Protein AF-A0A1D6FA51-F1 (afdb_monomer)

pLDDT: mean 83.58, std 19.39, range [22.88, 98.12]

Nearest PDB structures (foldseek):
  6rm5-assembly1_A-2  TM=4.904E-01  e=6.721E+00  Homo sapiens

Mean predicted aligned error: 9.43 Å

Sequence (265 aa):
MVYLTNMIETKRRLICCLCIVNNGLVFSYRVLETAKTIMLDLKYVNNAEDRAIFLTDIDKLKKIEIASSCSDLYHVVGETYWVATRCDSMAFRGRRLEGTRITTQNIGKTGFDFAIRTPCTPSRWEEYDEEMTAAWEAICEAYCNDTNPTRDPGVLDAVKDAILRMTYYWYNFMPLSRGSAVVGYVVLLGLFLAANMDITASIPPGVQVDWEAILSPDPGTFVDAVKPWLYPSTKISRCLKDYTDVSCAFSTTGSVVAALTSVDP

Foldseek 3Di:
DPPPPPDPDDDPDDDDDDDDPDQNVVLQQLLLVLQLVQCLVVQWWAAPVRHIDGNPDPVLNVQSVPDPDLVSNCVSSVAKTKDFFWEQAPLDPPDIAGFWIFTWHQPDPVGIDTDIHQDPDPVNVVRLVSRLVVLVVQLVCLLVVPPDLQDDPVSVVSNLLSLLSSLLSQLRNVVDRPDSQVVSVVSSQVSCVVSQKHQDDDDDPPDRLSSLSRSDNYSVSSCVVCVVRGVVRIDRNDRPVVDDDPVRVAVDPVRVCCVVVDDDD

Organism: Zea mays (NCBI:txid4577)

Solvent-accessible surface area (backbone atoms only — not comparable to full-atom values): 15557 Å² total; per-residue (Å²): 146,81,86,78,81,88,78,86,75,91,78,97,76,89,76,65,86,84,90,75,74,96,52,53,68,63,53,52,51,52,53,50,51,52,50,41,52,45,38,68,71,68,30,40,38,24,35,86,84,72,45,78,46,75,49,80,49,67,70,50,47,55,52,44,73,70,43,87,47,74,65,49,44,37,64,66,72,67,54,46,33,32,47,61,33,48,31,51,40,80,65,45,82,91,41,70,44,83,28,38,27,44,34,44,37,75,65,62,95,81,43,68,48,76,47,63,44,69,74,87,47,71,70,56,50,56,54,45,50,46,36,49,49,48,27,49,49,47,29,51,50,42,57,65,71,59,85,54,95,81,57,59,74,75,53,53,48,50,28,52,52,25,47,45,37,34,43,28,50,45,44,38,55,41,86,44,77,70,58,37,62,61,52,45,52,50,50,48,54,49,52,36,44,75,70,45,28,39,75,72,61,73,82,55,91,96,62,52,76,47,57,47,25,44,74,24,54,33,47,64,60,27,39,66,70,47,43,79,64,50,55,81,30,52,38,71,69,63,65,76,82,81,50,77,52,63,72,77,76,29,92,40,74,68,52,48,49,53,67,74,62,69,69,82,133

Secondary structure (DSSP, 8-state):
--SSTTS-SS--S--------S-HHHHHHHHHHHHHHHHHHH-EEEETTS-EEE---HHHHHHHHT--SHHHHHHHH-S-EEEEEEEE-SSSTT-EEEEEEEEEEE-GGG-EEEEEE----HHHHHHHHHHHHHHHHHHHHHHHS---TT--HHHHHHHHHHHHHHHHHHHHH--SSS-HHHHHHHHHHHHHHHTTEEE-PPPPTT--HHHHHHH-SSHHHHHHHHHHHHGGGEEESS-GGGSPPHHHH-SSHHHHHHHHT----

InterPro domains:
  IPR044650 Tetratricopeptide repeat protein SRFR1-like [PTHR44749] (30-262)

Radius of gyration: 22.69 Å; Cα contacts (8 Å, |Δi|>4): 310; chains: 1; bounding box: 51×43×72 Å

Structure (mmCIF, N/CA/C/O backbone):
data_AF-A0A1D6FA51-F1
#
_entry.id   AF-A0A1D6FA51-F1
#
loop_
_atom_site.group_PDB
_atom_site.id
_atom_site.type_symbol
_atom_site.label_atom_id
_atom_site.label_alt_id
_atom_site.label_comp_id
_atom_site.label_asym_id
_atom_site.label_entity_id
_atom_site.label_seq_id
_atom_site.pdbx_PDB_ins_code
_atom_site.Cartn_x
_atom_site.Cartn_y
_atom_site.Cartn_z
_atom_site.occupancy
_atom_site.B_iso_or_equiv
_atom_site.auth_seq_id
_atom_site.auth_comp_id
_atom_site.auth_asym_id
_atom_site.auth_atom_id
_atom_site.pdbx_PDB_model_num
ATOM 1 N N . MET A 1 1 ? 1.219 -15.021 -19.933 1.00 33.12 1 MET A N 1
ATOM 2 C CA . MET A 1 1 ? 0.231 -14.633 -18.903 1.00 33.12 1 MET A CA 1
ATOM 3 C C . MET A 1 1 ? -0.975 -15.594 -18.891 1.00 33.12 1 MET A C 1
ATOM 5 O O . MET A 1 1 ? -2.109 -15.156 -18.866 1.00 33.12 1 MET A O 1
ATOM 9 N N . VAL A 1 2 ? -0.734 -16.918 -18.942 1.00 24.39 2 VAL A N 1
ATOM 10 C CA . VAL A 1 2 ? -1.778 -17.982 -18.961 1.00 24.39 2 VAL A CA 1
ATOM 11 C C . VAL A 1 2 ? -1.428 -19.137 -17.991 1.00 24.39 2 VAL A C 1
ATOM 13 O O . VAL A 1 2 ? -2.114 -20.144 -17.924 1.00 24.39 2 VAL A O 1
ATOM 16 N N . TYR A 1 3 ? -0.378 -18.997 -17.172 1.00 22.88 3 TYR A N 1
ATOM 17 C CA . TYR A 1 3 ? 0.095 -20.072 -16.279 1.00 22.88 3 TYR A CA 1
ATOM 18 C C . TYR A 1 3 ? -0.212 -19.868 -14.785 1.00 22.88 3 TYR A C 1
ATOM 20 O O . TYR A 1 3 ? 0.221 -20.671 -13.967 1.00 22.88 3 TYR A O 1
ATOM 28 N N . LEU A 1 4 ? -0.987 -18.844 -14.409 1.00 27.44 4 LEU A N 1
ATOM 29 C CA . LEU A 1 4 ? -1.337 -18.567 -13.003 1.00 27.44 4 LEU A CA 1
ATOM 30 C C . LEU A 1 4 ? -2.812 -18.824 -12.649 1.00 27.44 4 LEU A C 1
ATOM 32 O O . LEU A 1 4 ? -3.185 -18.712 -11.486 1.00 27.44 4 LEU A O 1
ATOM 36 N N . THR A 1 5 ? -3.644 -19.227 -13.611 1.00 28.20 5 THR A N 1
ATOM 37 C CA . THR A 1 5 ? -5.106 -19.257 -13.432 1.00 28.20 5 THR A CA 1
ATOM 38 C C . THR A 1 5 ? -5.655 -20.545 -12.799 1.0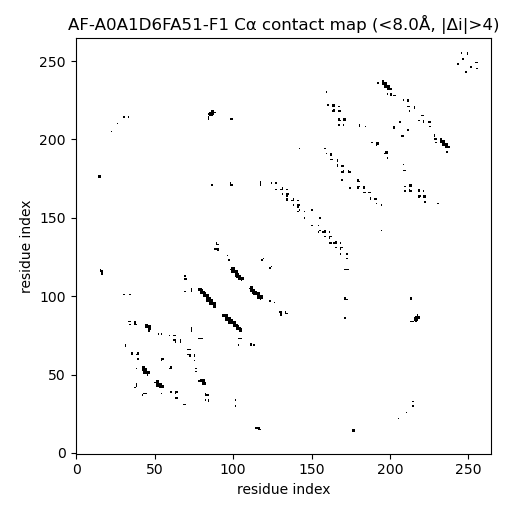0 28.20 5 THR A C 1
ATOM 40 O O . THR A 1 5 ? -6.816 -20.576 -12.418 1.00 28.20 5 THR A O 1
ATOM 43 N N . ASN A 1 6 ? -4.851 -21.600 -12.613 1.00 25.50 6 ASN A N 1
ATOM 44 C CA . ASN A 1 6 ? -5.368 -22.933 -12.241 1.00 25.50 6 ASN A CA 1
ATOM 45 C C . ASN A 1 6 ? -5.004 -23.430 -10.830 1.00 25.50 6 ASN A C 1
ATOM 47 O O . ASN A 1 6 ? -4.959 -24.635 -10.596 1.00 25.50 6 ASN A O 1
ATOM 51 N N . MET A 1 7 ? -4.759 -22.539 -9.865 1.00 25.83 7 MET A N 1
ATOM 52 C CA . MET A 1 7 ? -4.386 -22.960 -8.502 1.00 25.83 7 MET A CA 1
ATOM 53 C C . MET A 1 7 ? -5.179 -22.304 -7.361 1.00 25.83 7 MET A C 1
ATOM 55 O O . MET A 1 7 ? -4.766 -22.379 -6.204 1.00 25.83 7 MET A O 1
ATOM 59 N N . ILE A 1 8 ? -6.331 -21.693 -7.659 1.00 35.47 8 ILE A N 1
ATOM 60 C CA . ILE A 1 8 ? -7.173 -20.998 -6.667 1.00 35.47 8 ILE A CA 1
ATOM 61 C C . ILE A 1 8 ? -8.565 -21.634 -6.600 1.00 35.47 8 ILE A C 1
ATOM 63 O O . ILE A 1 8 ? -9.589 -20.968 -6.644 1.00 35.47 8 ILE A O 1
ATOM 67 N N . GLU A 1 9 ? -8.620 -22.950 -6.445 1.00 30.00 9 GLU A N 1
ATOM 68 C CA . GLU A 1 9 ? -9.821 -23.608 -5.943 1.00 30.00 9 GLU A CA 1
ATOM 69 C C . GLU A 1 9 ? -9.405 -24.577 -4.843 1.00 30.00 9 GLU A C 1
ATOM 71 O O . GLU A 1 9 ? -8.574 -25.460 -5.033 1.00 30.00 9 GLU A O 1
ATOM 76 N N . THR A 1 10 ? -10.035 -24.434 -3.678 1.00 28.14 10 THR A N 1
ATOM 77 C CA . THR A 1 10 ? -9.929 -25.337 -2.519 1.00 28.14 10 THR A CA 1
ATOM 78 C C . THR A 1 10 ? -8.777 -25.073 -1.538 1.00 28.14 10 THR A C 1
ATOM 80 O O . THR A 1 10 ? -7.838 -25.853 -1.417 1.00 28.14 10 THR A O 1
ATOM 83 N N . LYS A 1 11 ? -8.917 -24.016 -0.722 1.00 27.73 11 LYS A N 1
ATOM 84 C CA . LYS A 1 11 ? -8.825 -24.079 0.761 1.00 27.73 11 LYS A CA 1
ATOM 85 C C . LYS A 1 11 ? -9.063 -22.694 1.376 1.00 27.73 11 LYS A C 1
ATOM 87 O O . LYS A 1 11 ? -8.153 -21.984 1.787 1.00 27.73 11 LYS A O 1
ATOM 92 N N . ARG A 1 12 ? -10.344 -22.330 1.494 1.00 35.44 12 ARG A N 1
ATOM 93 C CA . ARG A 1 12 ? -10.800 -21.301 2.436 1.00 35.44 12 ARG A CA 1
ATOM 94 C C . ARG A 1 12 ? -10.619 -21.844 3.852 1.00 35.44 12 ARG A C 1
ATOM 96 O O . ARG A 1 12 ? -11.430 -22.667 4.265 1.00 35.44 12 ARG A O 1
ATOM 103 N N . ARG A 1 13 ? -9.580 -21.407 4.571 1.00 30.58 13 ARG A N 1
ATOM 104 C CA . ARG A 1 13 ? -9.576 -21.150 6.030 1.00 30.58 13 ARG A CA 1
ATOM 105 C C . ARG A 1 13 ? -8.150 -20.896 6.536 1.00 30.58 13 ARG A C 1
ATOM 107 O O . ARG A 1 13 ? -7.252 -21.689 6.287 1.00 30.58 13 ARG A O 1
ATOM 114 N N . LEU A 1 14 ? -8.026 -19.815 7.312 1.00 33.25 14 LEU A N 1
ATOM 115 C CA . LEU A 1 14 ? -6.869 -19.352 8.094 1.00 33.25 14 LEU A CA 1
ATOM 116 C C . LEU A 1 14 ? -5.652 -18.827 7.329 1.00 33.25 14 LEU A C 1
ATOM 118 O O . LEU A 1 14 ? -4.629 -19.506 7.315 1.00 33.25 14 LEU A O 1
ATOM 122 N N . ILE A 1 15 ? -5.673 -17.578 6.842 1.00 30.31 15 ILE A N 1
ATOM 123 C CA . ILE A 1 15 ? -4.413 -16.846 6.637 1.00 30.31 15 ILE A CA 1
ATOM 124 C C . ILE A 1 15 ? -4.578 -15.328 6.814 1.00 30.31 15 ILE A C 1
ATOM 126 O O . ILE A 1 15 ? -5.400 -14.727 6.136 1.00 30.31 15 ILE A O 1
ATOM 130 N N . CYS A 1 16 ? -3.819 -14.732 7.744 1.00 28.58 16 CYS A N 1
ATOM 131 C CA . CYS A 1 16 ? -2.738 -13.764 7.469 1.00 28.58 16 CYS A CA 1
ATOM 132 C C . CYS A 1 16 ? -2.414 -12.937 8.733 1.00 28.58 16 CYS A C 1
ATOM 134 O O . CYS A 1 16 ? -2.812 -11.790 8.858 1.00 28.58 16 CYS A O 1
ATOM 136 N N . CYS A 1 17 ? -1.703 -13.530 9.695 1.00 34.53 17 CYS A N 1
ATOM 137 C CA . CYS A 1 17 ? -1.055 -12.798 10.788 1.00 34.53 17 CYS A CA 1
ATOM 138 C C . CYS A 1 17 ? 0.220 -13.551 11.154 1.00 34.53 17 CYS A C 1
ATOM 140 O O . CYS A 1 17 ? 0.132 -14.564 11.839 1.00 34.53 17 CYS A O 1
ATOM 142 N N . LEU A 1 18 ? 1.368 -13.118 10.629 1.00 36.34 18 LEU A N 1
ATOM 143 C CA . LEU A 1 18 ? 2.657 -13.042 11.335 1.00 36.34 18 LEU A CA 1
ATOM 144 C C . LEU A 1 18 ? 3.772 -12.723 10.328 1.00 36.34 18 LEU A C 1
ATOM 146 O O . LEU A 1 18 ? 4.354 -13.621 9.727 1.00 36.34 18 LEU A O 1
ATOM 150 N N . CYS A 1 19 ? 4.116 -11.444 10.215 1.00 30.88 19 CYS A N 1
ATOM 151 C CA . CYS A 1 19 ? 5.480 -11.008 9.917 1.00 30.88 19 CYS A CA 1
ATOM 152 C C . CYS A 1 19 ? 5.794 -9.821 10.837 1.00 30.88 19 CYS A C 1
ATOM 154 O O . CYS A 1 19 ? 5.947 -8.694 10.394 1.00 30.88 19 CYS A O 1
ATOM 156 N N . ILE A 1 20 ? 5.837 -10.069 12.149 1.00 39.53 20 ILE A N 1
ATOM 157 C CA . ILE A 1 20 ? 6.408 -9.122 13.110 1.00 39.53 20 ILE A CA 1
ATOM 158 C C . ILE A 1 20 ? 7.729 -9.731 13.574 1.00 39.53 20 ILE A C 1
ATOM 160 O O . ILE A 1 20 ? 7.742 -10.583 14.457 1.00 39.53 20 ILE A O 1
ATOM 164 N N . VAL A 1 21 ? 8.841 -9.334 12.953 1.00 33.34 21 VAL A N 1
ATOM 165 C CA . VAL A 1 21 ? 10.186 -9.685 13.429 1.00 33.34 21 VAL A CA 1
ATOM 166 C C . VAL A 1 21 ? 10.969 -8.394 13.693 1.00 33.34 21 VAL A C 1
ATOM 168 O O . VAL A 1 21 ? 11.016 -7.489 12.864 1.00 33.34 21 VAL A O 1
ATOM 171 N N . ASN A 1 22 ? 11.535 -8.315 14.900 1.00 34.81 22 ASN A N 1
ATOM 172 C CA . ASN A 1 22 ? 12.484 -7.335 15.453 1.00 34.81 22 ASN A CA 1
ATOM 173 C C . ASN A 1 22 ? 12.094 -5.854 15.638 1.00 34.81 22 ASN A C 1
ATOM 175 O O . ASN A 1 22 ? 12.770 -5.194 16.417 1.00 34.81 22 ASN A O 1
ATOM 179 N N . ASN A 1 23 ? 11.000 -5.337 15.062 1.00 45.31 23 ASN A N 1
ATOM 180 C CA . ASN A 1 23 ? 10.555 -3.935 15.272 1.00 45.31 23 ASN A CA 1
ATOM 181 C C . ASN A 1 23 ? 9.088 -3.788 15.723 1.00 45.31 23 ASN A C 1
ATOM 183 O O . ASN A 1 23 ? 8.476 -2.733 15.557 1.00 45.31 23 ASN A O 1
ATOM 187 N N . GLY A 1 24 ? 8.501 -4.844 16.294 1.00 52.50 24 GLY A N 1
ATOM 188 C CA . GLY A 1 24 ? 7.051 -4.945 16.503 1.00 52.50 24 GLY A CA 1
ATOM 189 C C . GLY A 1 24 ? 6.399 -3.803 17.278 1.00 52.50 24 GLY A C 1
ATOM 190 O O . GLY A 1 24 ? 5.272 -3.435 16.960 1.00 52.50 24 GLY A O 1
ATOM 191 N N . LEU A 1 25 ? 7.102 -3.192 18.235 1.00 55.41 25 LEU A N 1
ATOM 192 C CA . LEU A 1 25 ? 6.550 -2.100 19.044 1.00 55.41 25 LEU A CA 1
ATOM 193 C C . LEU A 1 25 ? 6.368 -0.801 18.244 1.00 55.41 25 LEU A C 1
ATOM 195 O O . LEU A 1 25 ? 5.347 -0.135 18.390 1.00 55.41 25 LEU A O 1
ATOM 199 N N . VAL A 1 26 ? 7.315 -0.470 17.359 1.00 59.06 26 VAL A N 1
ATOM 200 C CA . VAL A 1 26 ? 7.268 0.760 16.547 1.00 59.06 26 VAL A CA 1
ATOM 201 C C . VAL A 1 26 ? 6.123 0.694 15.538 1.00 59.06 26 VAL A C 1
ATOM 203 O O . VAL A 1 26 ? 5.348 1.641 15.415 1.00 59.06 26 VAL A O 1
ATOM 206 N N . PHE A 1 27 ? 5.967 -0.444 14.858 1.00 69.12 27 PHE A N 1
ATOM 207 C CA . PHE A 1 27 ? 4.868 -0.632 13.909 1.00 69.12 27 PHE A CA 1
ATOM 208 C C . PHE A 1 27 ? 3.515 -0.711 14.612 1.00 69.12 27 PHE A C 1
ATOM 210 O O . PHE A 1 27 ? 2.563 -0.102 14.140 1.00 69.12 27 PHE A O 1
ATOM 217 N N . SER A 1 28 ? 3.436 -1.351 15.781 1.00 75.69 28 SER A N 1
ATOM 218 C CA . SER A 1 28 ? 2.195 -1.379 16.567 1.00 75.69 28 SER A CA 1
ATOM 219 C C . SER A 1 28 ? 1.719 0.027 16.939 1.00 75.69 28 SER A C 1
ATOM 221 O O . SER A 1 28 ? 0.531 0.318 16.826 1.00 75.69 28 SER A O 1
ATOM 223 N N . TYR A 1 29 ? 2.643 0.916 17.319 1.00 85.81 29 TYR A N 1
ATOM 224 C CA . TYR A 1 29 ? 2.321 2.313 17.608 1.00 85.81 29 TYR A CA 1
ATOM 225 C C . TYR A 1 29 ? 1.867 3.079 16.356 1.00 85.81 29 TYR A C 1
ATOM 227 O O . TYR A 1 29 ? 0.826 3.728 16.383 1.00 85.81 29 TYR A O 1
ATOM 235 N N . ARG A 1 30 ? 2.583 2.953 15.228 1.00 90.69 30 ARG A N 1
ATOM 236 C CA . ARG A 1 30 ? 2.183 3.603 13.964 1.00 90.69 30 ARG A CA 1
ATOM 237 C C . ARG A 1 30 ? 0.799 3.153 13.498 1.00 90.69 30 ARG A C 1
ATOM 239 O O . ARG A 1 30 ? -0.008 3.987 13.113 1.00 90.69 30 ARG A O 1
ATOM 246 N N . VAL A 1 31 ? 0.507 1.855 13.580 1.00 92.25 31 VAL A N 1
ATOM 247 C CA . VAL A 1 31 ? -0.805 1.295 13.220 1.00 92.25 31 VAL A CA 1
ATOM 248 C C . VAL A 1 31 ? -1.903 1.834 14.136 1.00 92.25 31 VAL A C 1
ATOM 250 O O . VAL A 1 31 ? -2.990 2.155 13.657 1.00 92.25 31 VAL A O 1
ATOM 253 N N . LEU A 1 32 ? -1.629 1.969 15.438 1.00 93.19 32 LEU A N 1
ATOM 254 C CA . LEU A 1 32 ? -2.562 2.577 16.386 1.00 93.19 32 LEU A CA 1
ATOM 255 C C . LEU A 1 32 ? -2.869 4.035 16.018 1.00 93.19 32 LEU A C 1
ATOM 257 O O . LEU A 1 32 ? -4.038 4.410 15.965 1.00 93.19 32 LEU A O 1
ATOM 261 N N . GLU A 1 33 ? -1.844 4.839 15.730 1.00 95.12 33 GLU A N 1
ATOM 262 C CA . GLU A 1 33 ? -2.029 6.235 15.319 1.00 95.12 33 GLU A CA 1
ATOM 263 C C . GLU A 1 33 ? -2.780 6.340 13.987 1.00 95.12 33 GLU A C 1
ATOM 265 O O . GLU A 1 33 ? -3.730 7.111 13.880 1.00 95.12 33 GLU A O 1
ATOM 270 N N . THR A 1 34 ? -2.462 5.494 13.002 1.00 95.06 34 THR A N 1
ATOM 271 C CA . THR A 1 34 ? -3.225 5.420 11.748 1.00 95.06 34 THR A CA 1
ATOM 272 C C . THR A 1 34 ? -4.694 5.076 12.004 1.00 95.06 34 THR A C 1
ATOM 274 O O . THR A 1 34 ? -5.579 5.724 11.446 1.00 95.06 34 THR A O 1
ATOM 277 N N . ALA A 1 35 ? -4.985 4.109 12.883 1.00 95.94 35 ALA A N 1
ATOM 278 C CA . ALA A 1 35 ? -6.358 3.779 13.256 1.00 95.94 35 ALA A CA 1
ATOM 279 C C . ALA A 1 35 ? -7.075 4.977 13.899 1.00 95.94 35 ALA A C 1
ATOM 281 O O . ALA A 1 35 ? -8.199 5.285 13.504 1.00 95.94 35 ALA A O 1
ATOM 282 N N . LYS A 1 36 ? -6.420 5.694 14.824 1.00 96.69 36 LYS A N 1
ATOM 283 C CA . LYS A 1 36 ? -6.954 6.921 15.440 1.00 96.69 36 LYS A CA 1
ATOM 284 C C . LYS A 1 36 ? -7.284 7.974 14.387 1.00 96.69 36 LYS A C 1
ATOM 286 O O . LYS A 1 36 ? -8.401 8.485 14.377 1.00 96.69 36 LYS A O 1
ATOM 291 N N . THR A 1 37 ? -6.360 8.259 13.469 1.00 96.19 37 THR A N 1
ATOM 292 C CA . THR A 1 37 ? -6.579 9.220 12.379 1.00 96.19 37 THR A CA 1
ATOM 293 C C . THR A 1 37 ? -7.785 8.833 11.526 1.00 96.19 37 THR A C 1
ATOM 295 O O . THR A 1 37 ? -8.637 9.679 11.261 1.00 96.19 37 THR A O 1
ATOM 298 N N . ILE A 1 38 ? -7.911 7.556 11.148 1.00 96.06 38 ILE A N 1
ATOM 299 C CA . ILE A 1 38 ? -9.052 7.071 10.359 1.00 96.06 38 ILE A CA 1
ATOM 300 C C . ILE A 1 38 ? -10.363 7.239 11.135 1.00 96.06 38 ILE A C 1
ATOM 302 O O . ILE A 1 38 ? -11.342 7.732 10.577 1.00 96.06 38 ILE A O 1
ATOM 306 N N . MET A 1 39 ? -10.385 6.866 12.417 1.00 97.19 39 MET A N 1
ATOM 307 C CA . MET A 1 39 ? -11.564 6.995 13.280 1.00 97.19 39 MET A CA 1
ATOM 308 C C . MET A 1 39 ? -12.009 8.453 13.431 1.00 97.19 39 MET A C 1
ATOM 310 O O . MET A 1 39 ? -13.205 8.732 13.370 1.00 97.19 39 MET A O 1
ATOM 314 N N . LEU A 1 40 ? -11.065 9.378 13.617 1.00 96.56 40 LEU A N 1
ATOM 315 C CA . LEU A 1 40 ? -11.344 10.807 13.784 1.00 96.56 40 LEU A CA 1
ATOM 316 C C . LEU A 1 40 ? -11.832 11.463 12.486 1.00 96.56 40 LEU A C 1
ATOM 318 O O . LEU A 1 40 ? -12.717 12.318 12.531 1.00 96.56 40 LEU A O 1
ATOM 322 N N . ASP A 1 41 ? -11.288 11.048 11.341 1.00 95.06 41 ASP A N 1
ATOM 323 C CA . ASP A 1 41 ? -11.663 11.591 10.036 1.00 95.06 41 ASP A CA 1
ATOM 324 C C . ASP A 1 41 ? -13.010 11.039 9.543 1.00 95.06 41 ASP A C 1
ATOM 326 O O . ASP A 1 41 ? -13.915 11.799 9.199 1.00 95.06 41 ASP A O 1
ATOM 330 N N . LEU A 1 42 ? -13.188 9.711 9.565 1.00 94.25 42 LEU A N 1
ATOM 331 C CA . LEU A 1 42 ? -14.435 9.068 9.132 1.00 94.25 42 LEU A CA 1
ATOM 332 C C . LEU A 1 42 ? -15.572 9.231 10.137 1.00 94.25 42 LEU A C 1
ATOM 334 O O . LEU A 1 42 ? -16.738 9.209 9.747 1.00 94.25 42 LEU A O 1
ATOM 338 N N . LYS A 1 43 ? -15.251 9.361 11.428 1.00 96.38 43 LYS A N 1
ATOM 339 C CA . LYS A 1 43 ? -16.225 9.395 12.530 1.00 96.38 43 LYS A CA 1
ATOM 340 C C . LYS A 1 43 ? -17.130 8.163 12.569 1.00 96.38 43 LYS A C 1
ATOM 342 O O . LYS A 1 43 ? -18.248 8.227 13.080 1.00 96.38 43 LYS A O 1
ATOM 347 N N . TYR A 1 44 ? -16.658 7.031 12.056 1.00 96.75 44 TYR A N 1
ATOM 348 C CA . TYR A 1 44 ? -17.276 5.727 12.254 1.00 96.75 44 TYR A CA 1
ATOM 349 C C . TYR A 1 44 ? -16.223 4.619 12.208 1.00 96.75 44 TYR A C 1
ATOM 351 O O . TYR A 1 44 ? -15.131 4.793 11.664 1.00 96.75 44 TYR A O 1
ATOM 359 N N . VAL A 1 45 ? -16.576 3.475 12.782 1.00 97.81 45 VAL A N 1
ATOM 360 C CA . VAL A 1 45 ? -15.880 2.193 12.609 1.00 97.81 45 VAL A CA 1
ATOM 361 C C . VAL A 1 45 ? -16.885 1.137 12.179 1.00 97.81 45 VAL A C 1
ATOM 363 O O . VAL A 1 45 ? -18.086 1.378 12.246 1.00 97.81 45 VAL A O 1
ATOM 366 N N . ASN A 1 46 ? -16.427 -0.036 11.767 1.00 97.56 46 ASN A N 1
ATOM 367 C CA . ASN A 1 46 ? -17.307 -1.161 11.468 1.00 97.56 46 ASN A CA 1
ATOM 368 C C . ASN A 1 46 ? -17.169 -2.226 12.552 1.00 97.56 46 ASN A C 1
ATOM 370 O O . ASN A 1 46 ? -16.064 -2.494 13.016 1.00 97.56 46 ASN A O 1
ATOM 374 N N . ASN A 1 47 ? -18.273 -2.832 12.969 1.00 96.56 47 ASN A N 1
ATOM 375 C CA . ASN A 1 47 ? -18.243 -3.924 13.935 1.00 96.56 47 ASN A CA 1
ATOM 376 C C . ASN A 1 47 ? -17.914 -5.273 13.266 1.00 96.56 47 ASN A C 1
ATOM 378 O O . ASN A 1 47 ? -17.675 -5.358 12.060 1.00 96.56 47 ASN A O 1
ATOM 382 N N . ALA A 1 48 ? -17.909 -6.352 14.052 1.00 92.94 48 ALA A N 1
ATOM 383 C CA . ALA A 1 48 ? -17.638 -7.707 13.559 1.00 92.94 48 ALA A CA 1
ATOM 384 C C . ALA A 1 48 ? -18.645 -8.222 12.504 1.00 92.94 48 ALA A C 1
ATOM 386 O O . ALA A 1 48 ? -18.347 -9.189 11.807 1.00 92.94 48 ALA A O 1
ATOM 387 N N . GLU A 1 49 ? -19.815 -7.591 12.387 1.00 94.62 49 GLU A N 1
ATOM 388 C CA . GLU A 1 49 ? -20.866 -7.905 11.410 1.00 94.62 49 GLU A CA 1
ATOM 389 C C . GLU A 1 49 ? -20.880 -6.914 10.230 1.00 94.62 49 GLU A C 1
ATOM 391 O O . GLU A 1 49 ? -21.879 -6.814 9.521 1.00 94.62 49 GLU A O 1
ATOM 396 N N . ASP A 1 50 ? -19.798 -6.148 10.047 1.00 93.25 50 ASP A N 1
ATOM 397 C CA . ASP A 1 50 ? -19.654 -5.107 9.021 1.00 93.25 50 ASP A CA 1
ATOM 398 C C . ASP A 1 50 ? -20.713 -3.981 9.116 1.00 93.25 50 ASP A C 1
ATOM 400 O O . ASP A 1 50 ? -20.984 -3.274 8.144 1.00 93.25 50 ASP A O 1
ATOM 404 N N . ARG A 1 51 ? -21.307 -3.770 10.301 1.00 96.56 51 ARG A N 1
ATOM 405 C CA . ARG A 1 51 ? -22.236 -2.660 10.569 1.00 96.56 51 ARG A CA 1
ATOM 406 C C . ARG A 1 51 ? -21.486 -1.441 11.098 1.00 96.56 51 ARG A C 1
ATOM 408 O O . ARG A 1 51 ? -20.642 -1.563 11.986 1.00 96.56 51 ARG A O 1
ATOM 415 N N . ALA A 1 52 ? -21.837 -0.259 10.595 1.00 97.25 52 ALA A N 1
ATOM 416 C CA . ALA A 1 52 ? -21.222 0.992 11.021 1.00 97.25 52 ALA A CA 1
ATOM 417 C C . ALA A 1 52 ? -21.621 1.371 12.461 1.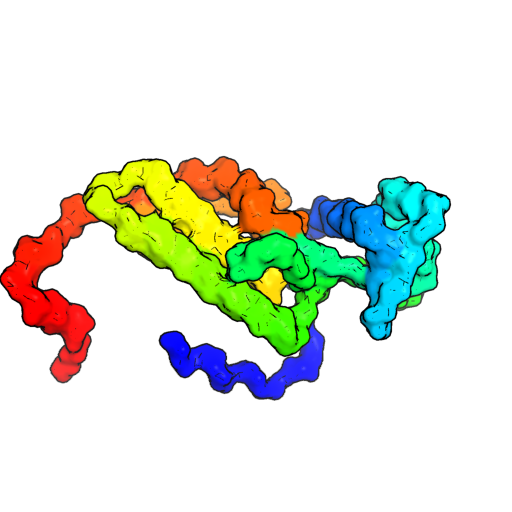00 97.25 52 ALA A C 1
ATOM 419 O O . ALA A 1 52 ? -22.804 1.465 12.793 1.00 97.25 52 ALA A O 1
ATOM 420 N N . ILE A 1 53 ? -20.621 1.657 13.292 1.00 97.38 53 ILE A N 1
ATOM 421 C CA . ILE A 1 53 ? -20.739 2.289 14.605 1.00 97.38 53 ILE A CA 1
ATOM 422 C C . ILE A 1 53 ? -20.285 3.739 14.455 1.00 97.38 53 ILE A C 1
ATOM 424 O O . ILE A 1 53 ? -19.095 4.018 14.287 1.00 97.38 53 ILE A O 1
ATOM 428 N N . PHE A 1 54 ? -21.224 4.677 14.533 1.00 96.75 54 PHE A N 1
ATOM 429 C CA . PHE A 1 54 ? -20.921 6.101 14.424 1.00 96.75 54 PHE A CA 1
ATOM 430 C C . PHE A 1 54 ? -20.287 6.651 15.712 1.00 96.75 54 PHE A C 1
ATOM 432 O O . PHE A 1 54 ? -20.761 6.421 16.826 1.00 96.75 54 PHE A O 1
ATOM 439 N N . LEU A 1 55 ? -19.216 7.422 15.543 1.00 95.06 55 LEU A N 1
ATOM 440 C CA . LEU A 1 55 ? -18.419 8.068 16.585 1.00 95.06 55 LEU A CA 1
ATOM 441 C C . LEU A 1 55 ? -18.731 9.573 16.641 1.00 95.06 55 LEU A C 1
ATOM 443 O O . LEU A 1 55 ? -17.841 10.413 16.572 1.00 95.06 55 LEU A O 1
ATOM 447 N N . THR A 1 56 ? -20.011 9.937 16.709 1.00 89.19 56 THR A N 1
ATOM 448 C CA . THR A 1 56 ? -20.459 11.342 16.621 1.00 89.19 56 THR A CA 1
ATOM 449 C C . THR A 1 56 ? -20.368 12.114 17.936 1.00 89.19 56 THR A C 1
ATOM 451 O O . THR A 1 56 ? -20.482 13.337 17.937 1.00 89.19 56 THR A O 1
ATOM 454 N N . ASP A 1 57 ? -20.187 11.416 19.055 1.00 94.25 57 ASP A N 1
ATOM 455 C CA . ASP A 1 57 ? -20.045 12.019 20.378 1.00 94.25 57 ASP A CA 1
ATOM 456 C C . ASP A 1 57 ? -18.661 12.675 20.533 1.00 94.25 57 ASP A C 1
ATOM 458 O O . ASP A 1 57 ? -17.625 12.018 20.392 1.00 94.25 57 ASP A O 1
ATOM 462 N N . ILE A 1 58 ? -18.650 13.971 20.856 1.00 94.88 58 ILE A N 1
ATOM 463 C CA . ILE A 1 58 ? -17.435 14.771 21.062 1.00 94.88 58 ILE A CA 1
ATOM 464 C C . ILE A 1 58 ? -16.551 14.166 22.159 1.00 94.88 58 ILE A C 1
ATOM 466 O O . ILE A 1 58 ? -15.326 14.163 22.022 1.00 94.88 58 ILE A O 1
ATOM 470 N N . ASP A 1 59 ? -17.137 13.618 23.223 1.00 95.31 59 ASP A N 1
ATOM 471 C CA . ASP A 1 59 ? -16.370 13.024 24.315 1.00 95.31 59 ASP A CA 1
ATOM 472 C C . ASP A 1 59 ? -15.723 11.702 23.892 1.00 95.31 59 ASP A C 1
ATOM 474 O O . ASP A 1 59 ? -14.610 11.395 24.324 1.00 95.31 59 ASP A O 1
ATOM 478 N N . LYS A 1 60 ? -16.363 10.935 22.997 1.00 95.44 60 LYS A N 1
ATOM 479 C CA . LYS A 1 60 ? -15.730 9.756 22.384 1.00 95.44 60 LYS A CA 1
ATOM 480 C C . LYS A 1 60 ? -14.567 10.158 21.484 1.00 95.44 60 LYS A C 1
ATOM 482 O O . LYS A 1 60 ? -13.503 9.555 21.587 1.00 95.44 60 LYS A O 1
ATOM 487 N N . LEU A 1 61 ? -14.737 11.185 20.650 1.00 96.69 61 LEU A N 1
ATOM 488 C CA . LEU A 1 61 ? -13.675 11.675 19.763 1.00 96.69 61 LEU A CA 1
ATOM 489 C C . LEU A 1 61 ? -12.449 12.156 20.554 1.00 96.69 61 LEU A C 1
ATOM 491 O O . LEU A 1 61 ? -11.333 11.751 20.242 1.00 96.69 61 LEU A O 1
ATOM 495 N N . LYS A 1 62 ? -12.648 12.911 21.643 1.00 96.94 62 LYS A N 1
ATOM 496 C CA . LYS A 1 62 ? -11.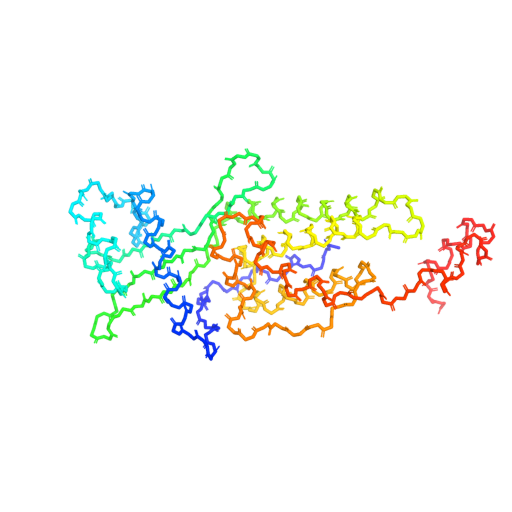555 13.316 22.547 1.00 96.94 62 LYS A CA 1
ATOM 497 C C . LYS A 1 62 ? -10.839 12.122 23.177 1.00 96.94 62 LYS A C 1
ATOM 499 O O . LYS A 1 62 ? -9.619 12.128 23.292 1.00 96.94 62 LYS A O 1
ATOM 504 N N . LYS A 1 63 ? -11.582 11.086 23.585 1.00 97.62 63 LYS A N 1
ATOM 505 C CA . LYS A 1 63 ? -10.984 9.859 24.138 1.00 97.62 63 LYS A CA 1
ATOM 506 C C . LYS A 1 63 ? -10.179 9.084 23.094 1.00 97.62 63 LYS A C 1
ATOM 508 O O . LYS A 1 63 ? -9.154 8.517 23.448 1.00 97.62 63 LYS A O 1
ATOM 513 N N . ILE A 1 64 ? -10.617 9.070 21.832 1.00 97.31 64 ILE A N 1
ATOM 514 C CA . ILE A 1 64 ? -9.858 8.472 20.722 1.00 97.31 64 ILE A CA 1
ATOM 515 C C . ILE A 1 64 ? -8.556 9.236 20.495 1.00 97.31 64 ILE A C 1
ATOM 517 O O . ILE A 1 64 ? -7.514 8.610 20.347 1.00 97.31 64 ILE A O 1
ATOM 521 N N . GLU A 1 65 ? -8.594 10.569 20.507 1.00 96.38 65 GLU A N 1
ATOM 522 C CA . GLU A 1 65 ? -7.417 11.420 20.295 1.00 96.38 65 GLU A CA 1
ATOM 523 C C . GLU A 1 65 ? -6.300 11.140 21.314 1.00 96.38 65 GLU A C 1
ATOM 525 O O . GLU A 1 65 ? -5.138 10.967 20.936 1.00 96.38 65 GLU A O 1
ATOM 530 N N . ILE A 1 66 ? -6.657 11.000 22.595 1.00 96.56 66 ILE A N 1
ATOM 531 C CA . ILE A 1 66 ? -5.699 10.744 23.684 1.00 96.56 66 ILE A CA 1
ATOM 532 C C . ILE A 1 66 ? -5.415 9.255 23.935 1.00 96.56 66 ILE A C 1
ATOM 534 O O . ILE A 1 66 ? -4.635 8.932 24.830 1.00 96.56 66 ILE A O 1
ATOM 538 N N . ALA A 1 67 ? -6.048 8.343 23.190 1.00 94.56 67 ALA A N 1
ATOM 539 C CA . ALA A 1 67 ? -5.852 6.909 23.367 1.00 94.56 67 ALA A CA 1
ATOM 540 C C . ALA A 1 67 ? -4.387 6.523 23.118 1.00 94.56 67 ALA A C 1
ATOM 542 O O . ALA A 1 67 ? -3.779 6.930 22.121 1.00 94.56 67 ALA A O 1
ATOM 543 N N . SER A 1 68 ? -3.844 5.712 24.026 1.00 92.25 68 SER A N 1
ATOM 544 C CA . SER A 1 68 ? -2.440 5.280 24.033 1.00 92.25 68 SER A CA 1
ATOM 545 C C . SER A 1 68 ? -2.271 3.792 23.721 1.00 92.25 68 SER A C 1
ATOM 547 O O . SER A 1 68 ? -1.161 3.317 23.487 1.00 92.25 68 SER A O 1
ATOM 549 N N . SER A 1 69 ? -3.379 3.048 23.704 1.00 90.81 69 SER A N 1
ATOM 550 C CA . SER A 1 69 ? -3.404 1.611 23.463 1.00 90.81 69 SER A CA 1
ATOM 551 C C . SER A 1 69 ? -4.633 1.179 22.658 1.00 90.81 69 SER A C 1
ATOM 553 O O . SER A 1 69 ? -5.651 1.872 22.599 1.00 90.81 69 SER A O 1
ATOM 555 N N . CYS A 1 70 ? -4.570 -0.018 22.072 1.00 90.25 70 CYS A N 1
ATOM 556 C CA . CYS A 1 70 ? -5.725 -0.644 21.422 1.00 90.25 70 CYS A CA 1
ATOM 557 C C . CYS A 1 70 ? -6.862 -0.953 22.415 1.00 90.25 70 CYS A C 1
ATOM 559 O O . CYS A 1 70 ? -8.031 -0.905 22.037 1.00 90.25 70 CYS A O 1
ATOM 561 N N . SER A 1 71 ? -6.535 -1.197 23.691 1.00 90.56 71 SER A N 1
ATOM 562 C CA . SER A 1 71 ? -7.515 -1.365 24.771 1.00 90.56 71 SER A CA 1
ATOM 563 C C . SER A 1 71 ? -8.311 -0.083 25.007 1.00 90.56 71 SER A C 1
ATOM 565 O O . SER A 1 71 ? -9.531 -0.146 25.141 1.00 90.56 71 SER A O 1
ATOM 567 N N . ASP A 1 72 ? -7.646 1.079 25.021 1.00 93.94 72 ASP A N 1
ATOM 568 C CA . ASP A 1 72 ? -8.312 2.379 25.180 1.00 93.94 72 ASP A CA 1
ATOM 569 C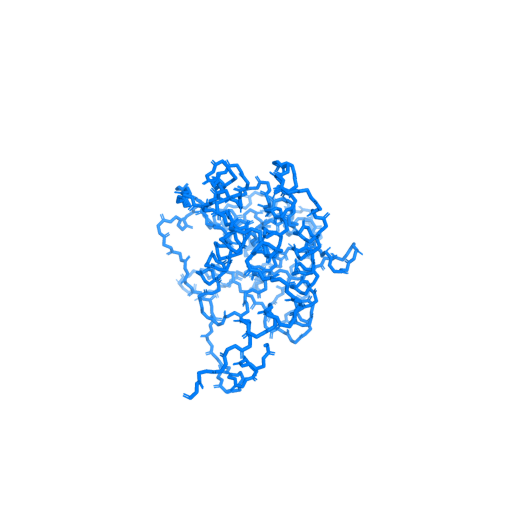 C . ASP A 1 72 ? -9.335 2.588 24.059 1.00 93.94 72 ASP A C 1
ATOM 571 O O . ASP A 1 72 ? -10.503 2.878 24.326 1.00 93.94 72 ASP A O 1
ATOM 575 N N . LEU A 1 73 ? -8.923 2.362 22.805 1.00 94.25 73 LEU A N 1
ATOM 576 C CA . LEU A 1 73 ? -9.819 2.481 21.654 1.00 94.25 73 LEU A CA 1
ATOM 577 C C . LEU A 1 73 ? -10.992 1.503 21.734 1.00 94.25 73 LEU A C 1
ATOM 579 O O . LEU A 1 73 ? -12.135 1.902 21.509 1.00 94.25 73 LEU A O 1
ATOM 583 N N . TYR A 1 74 ? -10.736 0.247 22.110 1.00 94.69 74 TYR A N 1
ATOM 584 C CA . TYR A 1 74 ? -11.796 -0.736 22.312 1.00 94.69 74 TYR A CA 1
ATOM 585 C C . TYR A 1 74 ? -12.808 -0.275 23.360 1.00 94.69 74 TYR A C 1
ATOM 587 O O . TYR A 1 74 ? -14.008 -0.384 23.133 1.00 94.69 74 TYR A O 1
ATOM 595 N N . HIS A 1 75 ? -12.361 0.271 24.493 1.00 95.31 75 HIS A N 1
ATOM 596 C CA . HIS A 1 75 ? -13.267 0.757 25.534 1.00 95.31 75 HIS A CA 1
ATOM 597 C C . HIS A 1 75 ? -14.100 1.965 25.094 1.00 95.31 75 HIS A C 1
ATOM 599 O O . HIS A 1 75 ? -15.231 2.117 25.556 1.00 95.31 75 HIS A O 1
ATOM 605 N N . VAL A 1 76 ? -13.583 2.807 24.195 1.00 96.38 76 VAL A N 1
ATOM 606 C CA . VAL A 1 76 ? -14.355 3.920 23.623 1.00 96.38 76 VAL A CA 1
ATOM 607 C C . VAL A 1 76 ? -15.426 3.426 22.648 1.00 96.38 76 VAL A C 1
ATOM 609 O O . VAL A 1 76 ? -16.556 3.928 22.667 1.00 96.38 76 VAL A O 1
ATOM 612 N N . VAL A 1 77 ? -15.081 2.455 21.798 1.00 96.50 77 VAL A N 1
ATOM 613 C CA . VAL A 1 77 ? -16.017 1.873 20.824 1.00 96.50 77 VAL A CA 1
ATOM 614 C C . VAL A 1 77 ? -17.071 1.017 21.532 1.00 96.50 77 VAL A C 1
ATOM 616 O O . VAL A 1 77 ? -18.261 1.184 21.276 1.00 96.50 77 VAL A O 1
ATOM 619 N N . GLY A 1 78 ? -16.644 0.174 22.474 1.00 95.06 78 GLY A N 1
ATOM 620 C CA . GLY A 1 78 ? -17.484 -0.683 23.315 1.00 95.06 78 GLY A CA 1
ATOM 621 C C . GLY A 1 78 ? -17.615 -2.130 22.830 1.00 95.06 78 GLY A C 1
ATOM 622 O O . GLY A 1 78 ? -18.101 -2.977 23.577 1.00 95.06 78 GLY A O 1
ATOM 623 N N . GLU A 1 79 ? -17.156 -2.441 21.618 1.00 95.44 79 GLU A N 1
ATOM 624 C CA . GLU A 1 79 ? -17.240 -3.774 21.016 1.00 95.44 79 GLU A CA 1
ATOM 625 C C . GLU A 1 79 ? -16.085 -4.036 20.040 1.00 95.44 79 GLU A C 1
ATOM 627 O O . GLU A 1 79 ? -15.275 -3.152 19.766 1.00 95.44 79 GLU A O 1
ATOM 632 N N . THR A 1 80 ? -15.997 -5.267 19.525 1.00 95.50 80 THR A N 1
ATOM 633 C CA . THR A 1 80 ? -15.014 -5.631 18.495 1.00 95.50 80 THR A CA 1
ATOM 634 C C . THR A 1 80 ? -15.276 -4.844 17.221 1.00 95.50 80 THR A C 1
ATOM 636 O O . THR A 1 80 ? -16.396 -4.841 16.710 1.00 95.50 80 THR A O 1
ATOM 639 N N . TYR A 1 81 ? -14.228 -4.221 16.690 1.00 97.31 81 TYR A N 1
ATOM 640 C CA . TYR A 1 81 ? -14.352 -3.329 15.548 1.00 97.31 81 TYR A CA 1
ATOM 641 C C . TYR A 1 81 ? -13.162 -3.417 14.599 1.00 97.31 81 TYR A C 1
ATOM 643 O O . TYR A 1 81 ? -12.101 -3.968 14.915 1.00 97.31 81 TYR A O 1
ATOM 651 N N . TRP A 1 82 ? -13.349 -2.829 13.426 1.00 96.94 82 TRP A N 1
ATOM 652 C CA . TRP A 1 82 ? -12.309 -2.606 12.449 1.00 96.94 82 TRP A CA 1
ATOM 653 C C . TRP A 1 82 ? -12.477 -1.266 11.731 1.00 96.94 82 TRP A C 1
ATOM 655 O O . TRP A 1 82 ? -13.576 -0.723 11.602 1.00 96.94 82 TRP A O 1
ATOM 665 N N . VAL A 1 83 ? -11.354 -0.742 11.251 1.00 96.94 83 VAL A N 1
ATOM 666 C CA . VAL A 1 83 ? -11.273 0.394 10.325 1.00 96.94 83 VAL A CA 1
ATOM 667 C C . VAL A 1 83 ? -10.393 0.006 9.150 1.00 96.94 83 VAL A C 1
ATOM 669 O O . VAL A 1 83 ? -9.484 -0.798 9.320 1.00 96.94 83 VAL A O 1
ATOM 672 N N . ALA A 1 84 ? -10.648 0.537 7.959 1.00 94.94 84 ALA A N 1
ATOM 673 C CA . ALA A 1 84 ? -9.800 0.279 6.798 1.00 94.94 84 ALA A CA 1
ATOM 674 C C . ALA A 1 84 ? -8.842 1.442 6.550 1.00 94.94 84 ALA A C 1
ATOM 676 O O . ALA A 1 84 ? -9.254 2.604 6.594 1.00 94.94 84 ALA A O 1
ATOM 677 N N . THR A 1 85 ? -7.581 1.124 6.245 1.00 94.75 85 THR A N 1
ATOM 678 C CA . THR A 1 85 ? -6.690 2.096 5.612 1.00 94.75 85 THR A CA 1
ATOM 679 C C . THR A 1 85 ? -7.256 2.494 4.254 1.00 94.75 85 THR A C 1
ATOM 681 O O . THR A 1 85 ? -8.063 1.781 3.648 1.00 94.75 85 THR A O 1
ATOM 684 N N . ARG A 1 86 ? -6.878 3.685 3.800 1.00 90.44 86 ARG A N 1
ATOM 685 C CA . ARG A 1 86 ? -7.320 4.223 2.517 1.00 90.44 86 ARG A CA 1
ATOM 686 C C . ARG A 1 86 ? -6.235 4.019 1.485 1.00 90.44 86 ARG A C 1
ATOM 688 O O . ARG A 1 86 ? -5.057 4.100 1.817 1.00 90.44 86 ARG A O 1
ATOM 695 N N . CYS A 1 87 ? -6.671 3.781 0.260 1.00 93.81 87 CYS A N 1
ATOM 696 C CA . CYS A 1 87 ? -5.794 3.649 -0.881 1.00 93.81 87 CYS A CA 1
ATOM 697 C C . CYS A 1 87 ? -6.337 4.535 -2.003 1.00 93.81 87 CYS A C 1
ATOM 699 O O . CYS A 1 87 ? -7.355 4.208 -2.617 1.00 93.81 87 CYS A O 1
ATOM 701 N N . ASP A 1 88 ? -5.725 5.702 -2.205 1.00 95.19 88 ASP A N 1
ATOM 702 C CA . ASP A 1 88 ? -6.110 6.597 -3.295 1.00 95.19 88 ASP A CA 1
ATOM 703 C C . ASP A 1 88 ? -5.819 5.918 -4.647 1.00 95.19 88 ASP A C 1
ATOM 705 O O . ASP A 1 88 ? -4.747 5.354 -4.894 1.00 95.19 88 ASP A O 1
ATOM 709 N N . SER A 1 89 ? -6.829 5.936 -5.510 1.00 95.38 89 SER A N 1
ATOM 710 C CA . SER A 1 89 ? -6.856 5.192 -6.765 1.00 95.38 89 SER A CA 1
ATOM 711 C C . SER A 1 89 ? -6.133 5.929 -7.891 1.00 95.38 89 SER A C 1
ATOM 713 O O . SER A 1 89 ? -6.317 7.142 -8.052 1.00 95.38 89 SER A O 1
ATOM 715 N N . MET A 1 90 ? -5.363 5.197 -8.707 1.00 93.75 90 MET A N 1
ATOM 716 C CA . MET A 1 90 ? -4.831 5.722 -9.968 1.00 93.75 90 MET A CA 1
ATOM 717 C C . MET A 1 90 ? -5.701 5.328 -11.163 1.00 93.75 90 MET A C 1
ATOM 719 O O . MET A 1 90 ? -5.843 6.135 -12.082 1.00 93.75 90 MET A O 1
ATOM 723 N N . ALA A 1 91 ? -6.328 4.147 -11.132 1.00 94.56 91 ALA A N 1
ATOM 724 C CA . ALA A 1 91 ? -7.232 3.684 -12.188 1.00 94.56 91 ALA A CA 1
ATOM 725 C C . ALA A 1 91 ? -8.559 4.472 -12.220 1.00 94.56 91 ALA A C 1
ATOM 727 O O . ALA A 1 91 ? -9.085 4.811 -13.281 1.00 94.56 91 ALA A O 1
ATOM 728 N N . PHE A 1 92 ? -9.082 4.845 -11.052 1.00 93.12 92 PHE A N 1
ATOM 729 C CA . PHE A 1 92 ? -10.360 5.528 -10.872 1.00 93.12 92 PHE A CA 1
ATOM 730 C C . PHE A 1 92 ? -10.146 6.914 -10.251 1.00 93.12 92 PHE A C 1
ATOM 732 O O . PHE A 1 92 ? -10.144 7.091 -9.031 1.00 93.12 92 PHE A O 1
ATOM 739 N N . ARG A 1 93 ? -9.998 7.942 -11.093 1.00 88.62 93 ARG A N 1
ATOM 740 C CA . ARG A 1 93 ? -9.721 9.316 -10.638 1.00 88.62 93 ARG A CA 1
ATOM 741 C C . ARG A 1 93 ? -10.685 9.774 -9.530 1.00 88.62 93 ARG A C 1
ATOM 743 O O . ARG A 1 93 ? -11.895 9.840 -9.726 1.00 88.62 93 ARG A O 1
ATOM 750 N N . GLY A 1 94 ? -10.114 10.174 -8.392 1.00 89.31 94 GLY A N 1
ATOM 751 C CA . GLY A 1 94 ? -10.849 10.710 -7.239 1.00 89.31 94 GLY A CA 1
ATOM 752 C C . GLY A 1 94 ? -11.506 9.649 -6.353 1.00 89.31 94 GLY A C 1
ATOM 753 O O . GLY A 1 94 ? -12.151 10.000 -5.364 1.00 89.31 94 GLY A O 1
ATOM 754 N N . ARG A 1 95 ? -11.347 8.363 -6.678 1.00 93.62 95 ARG A N 1
ATOM 755 C CA . ARG A 1 95 ? -11.843 7.256 -5.866 1.00 93.62 95 ARG A CA 1
ATOM 756 C C . ARG A 1 95 ? -10.830 6.890 -4.784 1.00 93.62 95 ARG A C 1
ATOM 758 O O . ARG A 1 95 ? -9.619 6.986 -4.974 1.00 93.62 95 ARG A O 1
ATOM 765 N N . ARG A 1 96 ? -11.353 6.419 -3.655 1.00 92.31 96 ARG A N 1
ATOM 766 C CA . ARG A 1 96 ? -10.574 5.815 -2.574 1.00 92.31 96 ARG A CA 1
ATOM 767 C C . ARG A 1 96 ? -11.007 4.373 -2.402 1.00 92.31 96 ARG A C 1
ATOM 769 O O . ARG A 1 96 ? -12.192 4.121 -2.186 1.00 92.31 96 ARG A O 1
ATOM 776 N N . LEU A 1 97 ? -10.060 3.457 -2.525 1.00 93.81 97 LEU A N 1
ATOM 777 C CA . LEU A 1 97 ? -10.281 2.030 -2.351 1.00 93.81 97 LEU A CA 1
ATOM 778 C C . LEU A 1 97 ? -10.122 1.623 -0.885 1.00 93.81 97 LEU A C 1
ATOM 780 O O . LEU A 1 97 ? -9.454 2.300 -0.092 1.00 93.81 97 LEU A O 1
ATOM 784 N N . GLU A 1 98 ? -10.735 0.491 -0.538 1.00 92.94 98 GLU A N 1
ATOM 785 C CA . GLU A 1 98 ? -10.529 -0.158 0.754 1.00 92.94 98 GLU A CA 1
ATOM 786 C C . GLU A 1 98 ? -9.143 -0.820 0.789 1.00 92.94 98 GLU A C 1
ATOM 788 O O . GLU A 1 98 ? -8.887 -1.822 0.112 1.00 92.94 98 GLU A O 1
ATOM 793 N N . GLY A 1 99 ? -8.255 -0.271 1.617 1.00 93.50 99 GLY A N 1
ATOM 794 C CA . GLY A 1 99 ? -6.941 -0.835 1.890 1.00 93.50 99 GLY A CA 1
ATOM 795 C C . GLY A 1 99 ? -7.006 -2.036 2.836 1.00 93.50 99 GLY A C 1
ATOM 796 O O . GLY A 1 99 ? -7.827 -2.945 2.705 1.00 93.50 99 GLY A O 1
ATOM 797 N N . THR A 1 100 ? -6.105 -2.053 3.811 1.00 92.62 100 THR A N 1
ATOM 798 C CA . THR A 1 100 ? -6.019 -3.118 4.813 1.00 92.62 100 THR A CA 1
ATOM 799 C C . THR A 1 100 ? -6.869 -2.768 6.031 1.00 92.62 100 THR A C 1
ATOM 801 O O . THR A 1 100 ? -6.855 -1.632 6.506 1.00 92.62 100 THR A O 1
ATOM 804 N N . ARG A 1 101 ? -7.605 -3.738 6.582 1.00 94.44 101 ARG A N 1
ATOM 805 C CA . ARG A 1 101 ? -8.404 -3.529 7.797 1.00 94.44 101 ARG A CA 1
ATOM 806 C C . ARG A 1 101 ? -7.524 -3.647 9.032 1.00 94.44 101 ARG A C 1
ATOM 808 O O . ARG A 1 101 ? -6.887 -4.672 9.235 1.00 94.44 101 ARG A O 1
ATOM 815 N N . ILE A 1 102 ? -7.531 -2.635 9.885 1.00 95.06 102 ILE A N 1
ATOM 816 C CA . ILE A 1 102 ? -6.989 -2.680 11.241 1.00 95.06 102 ILE A CA 1
ATOM 817 C C . ILE A 1 102 ? -8.123 -3.135 12.156 1.00 95.06 102 ILE A C 1
ATOM 819 O O . ILE A 1 102 ? -9.162 -2.480 12.228 1.00 95.06 102 ILE A O 1
ATOM 823 N N . THR A 1 103 ? -7.945 -4.267 12.829 1.00 94.69 103 THR A N 1
ATOM 824 C CA . THR A 1 103 ? -8.965 -4.909 13.662 1.00 94.69 103 THR A CA 1
ATOM 825 C C . THR A 1 103 ? -8.541 -4.929 15.122 1.00 94.69 103 THR A C 1
ATOM 827 O O . THR A 1 103 ? -7.412 -5.327 15.416 1.00 94.69 103 THR A O 1
ATOM 830 N N . THR A 1 104 ? -9.467 -4.596 16.020 1.00 94.19 104 THR A N 1
ATOM 831 C CA . THR A 1 104 ? -9.292 -4.723 17.470 1.00 94.19 104 THR A CA 1
ATOM 832 C C . THR A 1 104 ? -10.371 -5.647 18.018 1.00 94.19 104 THR A C 1
ATOM 834 O O . THR A 1 104 ? -11.559 -5.325 17.955 1.00 94.19 104 THR A O 1
ATOM 837 N N . GLN A 1 105 ? -9.968 -6.792 18.568 1.00 91.19 105 GLN A N 1
ATOM 838 C CA . GLN A 1 105 ? -10.884 -7.792 19.123 1.00 91.19 105 GLN A CA 1
ATOM 839 C C . GLN A 1 105 ? -10.536 -8.085 20.579 1.00 91.19 105 GLN A C 1
ATOM 841 O O . GLN A 1 105 ? -9.366 -8.227 20.927 1.00 91.19 105 GLN A O 1
ATOM 846 N N . ASN A 1 106 ? -11.545 -8.212 21.439 1.00 88.44 106 ASN A N 1
ATOM 847 C CA . ASN A 1 106 ? -11.338 -8.672 22.809 1.00 88.44 106 ASN A CA 1
ATOM 848 C C . ASN A 1 106 ? -11.328 -10.205 22.830 1.00 88.44 106 ASN A C 1
ATOM 850 O O . ASN A 1 106 ? -12.344 -10.839 22.551 1.00 88.44 106 ASN A O 1
ATOM 854 N N . ILE A 1 107 ? -10.186 -10.798 23.178 1.00 87.44 107 ILE A N 1
ATOM 855 C CA . ILE A 1 107 ? -10.001 -12.257 23.248 1.00 87.44 107 ILE A CA 1
ATOM 856 C C . ILE A 1 107 ? -10.263 -12.809 24.662 1.00 87.44 107 ILE A C 1
ATOM 858 O O . ILE A 1 107 ? -9.873 -13.925 25.003 1.00 87.44 107 ILE A O 1
ATOM 862 N N . GLY A 1 108 ? -10.950 -12.038 25.507 1.00 82.00 108 GLY A N 1
ATOM 863 C CA . GLY A 1 108 ? -11.313 -12.396 26.871 1.00 82.00 108 GLY A CA 1
ATOM 864 C C . GLY A 1 108 ? -10.145 -12.220 27.839 1.00 82.00 108 GLY A C 1
ATOM 865 O O . GLY A 1 108 ? -9.532 -11.159 27.924 1.00 82.00 108 GLY A O 1
ATOM 866 N N . LYS A 1 109 ? -9.827 -13.270 28.607 1.00 76.69 109 LYS A N 1
ATOM 867 C CA . LYS A 1 109 ? -8.813 -13.213 29.680 1.00 76.69 109 LYS A CA 1
ATOM 868 C C . LYS A 1 109 ? -7.384 -12.966 29.180 1.00 76.69 109 LYS A C 1
ATOM 870 O O . LYS A 1 109 ? -6.521 -12.628 29.982 1.00 76.69 109 LYS A O 1
ATOM 875 N N . THR A 1 110 ? -7.130 -13.157 27.889 1.00 75.88 110 THR A N 1
ATOM 876 C CA . THR A 1 110 ? -5.813 -13.000 27.254 1.00 75.88 110 THR A CA 1
ATOM 877 C C . THR A 1 110 ? -5.564 -11.595 26.698 1.00 75.88 110 THR A C 1
ATOM 879 O O . THR A 1 110 ? -4.484 -11.349 26.171 1.00 75.88 110 THR A O 1
ATOM 882 N N . GLY A 1 111 ? -6.523 -10.668 26.832 1.00 85.56 111 GLY A N 1
ATOM 883 C CA . GLY A 1 111 ? -6.379 -9.271 26.415 1.00 85.56 111 GLY A CA 1
ATOM 884 C C . GLY A 1 111 ? -7.021 -8.978 25.059 1.00 85.56 111 GLY A C 1
ATOM 885 O O . GLY A 1 111 ? -8.167 -9.361 24.817 1.00 85.56 111 GLY A O 1
ATOM 886 N N . PHE A 1 112 ? -6.286 -8.287 24.184 1.00 86.50 112 PHE A N 1
ATOM 887 C CA . PHE A 1 112 ? -6.773 -7.829 22.880 1.00 86.50 112 PHE A CA 1
ATOM 888 C C . PHE A 1 112 ? -5.943 -8.399 21.728 1.00 86.50 112 PHE A C 1
ATOM 890 O O . PHE A 1 112 ? -4.716 -8.396 21.785 1.00 86.50 112 PHE A O 1
ATOM 897 N N . ASP A 1 113 ? -6.625 -8.846 20.674 1.00 88.12 113 ASP A N 1
ATOM 898 C CA . ASP A 1 113 ? -6.032 -9.091 19.359 1.00 88.12 113 ASP A CA 1
ATOM 899 C C . ASP A 1 113 ? -6.082 -7.782 18.561 1.00 88.12 113 ASP A C 1
ATOM 901 O O . ASP A 1 113 ? -7.165 -7.305 18.209 1.00 88.12 113 ASP A O 1
ATOM 905 N N . PHE A 1 114 ? -4.915 -7.180 18.325 1.00 90.12 114 PHE A N 1
ATOM 906 C CA . PHE A 1 114 ? -4.754 -5.988 17.496 1.00 90.12 114 PHE A CA 1
ATOM 907 C C . PHE A 1 114 ? -3.933 -6.354 16.266 1.00 90.12 114 PHE A C 1
ATOM 909 O O . PHE A 1 114 ? -2.744 -6.660 16.364 1.00 90.12 114 PHE A O 1
ATOM 916 N N . ALA A 1 115 ? -4.589 -6.365 15.112 1.00 88.69 115 ALA A N 1
ATOM 917 C CA . ALA A 1 115 ? -4.062 -7.002 13.916 1.00 88.69 115 ALA A CA 1
ATOM 918 C C . ALA A 1 115 ? -4.478 -6.264 12.646 1.00 88.69 115 ALA A C 1
ATOM 920 O O . ALA A 1 115 ? -5.498 -5.580 12.615 1.00 88.69 115 ALA A O 1
ATOM 921 N N . ILE A 1 116 ? -3.712 -6.468 11.578 1.00 88.50 116 ILE A N 1
ATOM 922 C CA . ILE A 1 116 ? -4.121 -6.105 10.225 1.00 88.50 116 ILE A CA 1
ATOM 923 C C . ILE A 1 116 ? -4.705 -7.318 9.501 1.00 88.50 116 ILE A C 1
ATOM 925 O O . ILE A 1 116 ? -4.248 -8.444 9.694 1.00 88.50 116 ILE A O 1
ATOM 929 N N . ARG A 1 117 ? -5.723 -7.097 8.673 1.00 88.44 117 ARG A N 1
ATOM 930 C CA . ARG A 1 117 ? -6.383 -8.127 7.871 1.00 88.44 117 ARG A CA 1
ATOM 931 C C . ARG A 1 117 ? -6.722 -7.564 6.502 1.00 88.44 117 ARG A C 1
ATOM 933 O O . ARG A 1 117 ? -7.449 -6.579 6.394 1.00 88.44 117 ARG A O 1
ATOM 940 N N . THR A 1 118 ? -6.232 -8.211 5.456 1.00 87.06 118 THR A N 1
ATOM 941 C CA . THR A 1 118 ? -6.574 -7.826 4.088 1.00 87.06 118 THR A CA 1
ATOM 942 C C . THR A 1 118 ? -7.876 -8.512 3.672 1.00 87.06 118 THR A C 1
ATOM 944 O O . THR A 1 118 ? -7.973 -9.739 3.771 1.00 87.06 118 THR A O 1
ATOM 947 N N . PRO A 1 119 ? -8.897 -7.760 3.235 1.00 85.38 119 PRO A N 1
ATOM 948 C CA . PRO A 1 119 ? -10.134 -8.342 2.735 1.00 85.38 119 PRO A CA 1
ATOM 949 C C . PRO A 1 119 ? -9.891 -9.099 1.424 1.00 85.38 119 PRO A C 1
ATOM 951 O O . PRO A 1 119 ? -9.240 -8.594 0.512 1.00 85.38 119 PRO A O 1
ATOM 954 N N . CYS A 1 120 ? -10.482 -10.288 1.301 1.00 85.62 120 CYS A N 1
ATOM 955 C CA . CYS A 1 120 ? -10.453 -11.095 0.076 1.00 85.62 120 CYS A CA 1
ATOM 956 C C . CYS A 1 120 ? -11.837 -11.138 -0.593 1.00 85.62 120 CYS A C 1
ATOM 958 O O . CYS A 1 120 ? -12.334 -12.214 -0.930 1.00 85.62 120 CYS A O 1
ATOM 960 N N . THR A 1 121 ? -12.509 -9.990 -0.702 1.00 88.88 121 THR A N 1
ATOM 961 C CA . THR A 1 121 ? -13.824 -9.892 -1.352 1.00 88.88 121 THR A CA 1
ATOM 962 C C . THR A 1 121 ? -13.669 -9.832 -2.877 1.00 88.88 121 THR A C 1
ATOM 964 O O . THR A 1 121 ? -12.718 -9.211 -3.347 1.00 88.88 121 THR A O 1
ATOM 967 N N . PRO A 1 122 ? -14.585 -10.426 -3.669 1.00 91.75 122 PRO A N 1
ATOM 968 C CA . PRO A 1 122 ? -14.502 -10.374 -5.132 1.00 91.75 122 PRO A CA 1
ATOM 969 C C . PRO A 1 122 ? -14.405 -8.950 -5.695 1.00 91.75 122 PRO A C 1
ATOM 971 O O . PRO A 1 122 ? -13.535 -8.684 -6.512 1.00 91.75 122 PRO A O 1
ATOM 974 N N . SER A 1 123 ? -15.204 -8.012 -5.172 1.00 92.50 123 SER A N 1
ATOM 975 C CA . SER A 1 123 ? -15.181 -6.610 -5.615 1.00 92.50 123 SER A CA 1
ATOM 976 C C . SER A 1 123 ? -13.819 -5.946 -5.412 1.00 92.50 123 SER A C 1
ATOM 978 O O . SER A 1 123 ? -13.353 -5.199 -6.260 1.00 92.50 123 SER A O 1
ATOM 980 N N . ARG A 1 124 ? -13.143 -6.249 -4.299 1.00 92.38 124 ARG A N 1
ATOM 981 C CA . ARG A 1 124 ? -11.811 -5.713 -4.024 1.00 92.38 124 ARG A CA 1
ATOM 982 C C . ARG A 1 124 ? -10.769 -6.310 -4.965 1.00 92.38 124 ARG A C 1
ATOM 984 O O . ARG A 1 124 ? -9.836 -5.623 -5.353 1.00 92.38 124 ARG A O 1
ATOM 991 N N . TRP A 1 125 ? -10.909 -7.584 -5.325 1.00 93.56 125 TRP A N 1
ATOM 992 C CA . TRP A 1 125 ? -10.031 -8.200 -6.318 1.00 93.56 125 TRP A CA 1
ATOM 993 C C . TRP A 1 125 ? -10.162 -7.522 -7.680 1.00 93.56 125 TRP A C 1
ATOM 995 O O . TRP A 1 125 ? -9.139 -7.201 -8.266 1.00 93.56 125 TRP A O 1
ATOM 1005 N N . GLU A 1 126 ? -11.387 -7.254 -8.134 1.00 95.00 126 GLU A N 1
ATOM 1006 C CA . GLU A 1 126 ? -11.645 -6.523 -9.384 1.00 95.00 126 GLU A CA 1
ATOM 1007 C C . GLU A 1 126 ? -11.031 -5.113 -9.343 1.00 95.00 126 GLU A C 1
ATOM 1009 O O . GLU A 1 126 ? -10.298 -4.728 -10.247 1.00 95.00 126 GLU A O 1
ATOM 1014 N N . GLU A 1 127 ? -11.234 -4.375 -8.247 1.00 95.38 127 GLU A N 1
ATOM 1015 C CA . GLU A 1 127 ? -10.665 -3.031 -8.074 1.00 95.38 127 GLU A CA 1
ATOM 1016 C C . GLU A 1 127 ? -9.133 -3.020 -8.142 1.00 95.38 127 GLU A C 1
ATOM 1018 O O . GLU A 1 127 ? -8.554 -2.190 -8.837 1.00 95.38 127 GLU A O 1
ATOM 1023 N N . TYR A 1 128 ? -8.465 -3.930 -7.428 1.00 96.06 128 TYR A N 1
ATOM 1024 C CA . TYR A 1 128 ? -7.003 -3.981 -7.418 1.00 96.06 128 TYR A CA 1
ATOM 1025 C C . TYR A 1 128 ? -6.412 -4.606 -8.687 1.00 96.06 128 TYR A C 1
ATOM 1027 O O . TYR A 1 128 ? -5.269 -4.296 -9.010 1.00 96.06 128 TYR A O 1
ATOM 1035 N N . ASP A 1 129 ? -7.150 -5.441 -9.420 1.00 95.81 129 ASP A N 1
ATOM 1036 C CA . ASP A 1 129 ? -6.736 -5.908 -10.749 1.00 95.81 129 ASP A CA 1
ATOM 1037 C C . ASP A 1 129 ? -6.653 -4.733 -11.737 1.00 95.81 129 ASP A C 1
ATOM 1039 O O . ASP A 1 129 ? -5.657 -4.588 -12.453 1.00 95.81 129 ASP A O 1
ATOM 1043 N N . GLU A 1 130 ? -7.631 -3.822 -11.690 1.00 97.38 130 GLU A N 1
ATOM 1044 C CA . GLU A 1 130 ? -7.604 -2.580 -12.468 1.00 97.38 130 GLU A CA 1
ATOM 1045 C C . GLU A 1 130 ? -6.457 -1.648 -12.036 1.00 97.38 130 GLU A C 1
ATOM 1047 O O . GLU A 1 130 ? -5.737 -1.136 -12.894 1.00 97.38 130 GLU A O 1
ATOM 1052 N N . GLU A 1 131 ? -6.205 -1.476 -10.729 1.00 97.44 131 GLU A N 1
ATOM 1053 C CA . GLU A 1 131 ? -5.049 -0.689 -10.254 1.00 97.44 131 GLU A CA 1
ATOM 1054 C C . GLU A 1 131 ? -3.712 -1.284 -10.701 1.00 97.44 131 GLU A C 1
ATOM 1056 O O . GLU A 1 131 ? -2.824 -0.563 -11.155 1.00 97.44 131 GLU A O 1
ATOM 1061 N N . MET A 1 132 ? -3.548 -2.604 -10.579 1.00 97.44 132 MET A N 1
ATOM 1062 C CA . MET A 1 132 ? -2.321 -3.288 -10.983 1.00 97.44 132 MET A CA 1
ATOM 1063 C C . MET A 1 132 ? -2.101 -3.189 -12.495 1.00 97.44 132 MET A C 1
ATOM 1065 O O . MET A 1 132 ? -0.960 -3.011 -12.925 1.00 97.44 132 MET A O 1
ATOM 1069 N N . THR A 1 133 ? -3.174 -3.259 -13.287 1.00 97.56 133 THR A N 1
ATOM 1070 C CA . THR A 1 133 ? -3.132 -3.066 -14.743 1.00 97.56 133 THR A CA 1
ATOM 1071 C C . THR A 1 133 ? -2.707 -1.643 -15.091 1.00 97.56 133 THR A C 1
ATOM 1073 O O . THR A 1 133 ? -1.720 -1.463 -15.803 1.00 97.56 133 THR A O 1
ATOM 1076 N N . ALA A 1 134 ? -3.364 -0.631 -14.518 1.00 97.62 134 ALA A N 1
ATOM 1077 C CA . ALA A 1 134 ? -3.023 0.770 -14.753 1.00 97.62 134 ALA A CA 1
ATOM 1078 C C . ALA A 1 134 ? -1.586 1.102 -14.306 1.00 97.62 134 ALA A C 1
ATOM 1080 O O . ALA A 1 134 ? -0.859 1.828 -14.986 1.00 97.62 134 ALA A O 1
ATOM 1081 N N . ALA A 1 135 ? -1.139 0.553 -13.172 1.00 97.25 135 ALA A N 1
ATOM 1082 C CA . ALA A 1 135 ? 0.222 0.745 -12.683 1.00 97.25 135 ALA A CA 1
ATOM 1083 C C . ALA A 1 135 ? 1.268 0.083 -13.592 1.00 97.25 135 ALA A C 1
ATOM 1085 O O . ALA A 1 135 ? 2.336 0.654 -13.817 1.00 97.25 135 ALA A O 1
ATOM 1086 N N . TRP A 1 136 ? 0.966 -1.100 -14.133 1.00 96.94 136 TRP A N 1
ATOM 1087 C CA . TRP A 1 136 ? 1.816 -1.769 -15.116 1.00 96.94 136 TRP A CA 1
ATOM 1088 C C . TRP A 1 136 ? 1.919 -0.968 -16.419 1.00 96.94 136 TRP A C 1
ATOM 1090 O O . TRP A 1 136 ? 3.025 -0.725 -16.902 1.00 96.94 136 TRP A O 1
ATOM 1100 N N . GLU A 1 137 ? 0.790 -0.500 -16.952 1.00 96.44 137 GLU A N 1
ATOM 1101 C CA . GLU A 1 137 ? 0.753 0.349 -18.147 1.00 96.44 137 GLU A CA 1
ATOM 1102 C C . GLU A 1 137 ? 1.574 1.627 -17.947 1.00 96.44 137 GLU A C 1
ATOM 1104 O O . GLU A 1 137 ? 2.392 1.965 -18.800 1.00 96.44 137 GLU A O 1
ATOM 1109 N N . ALA A 1 138 ? 1.476 2.266 -16.777 1.00 95.12 138 ALA A N 1
ATOM 1110 C CA . ALA A 1 138 ? 2.274 3.444 -16.447 1.00 95.12 138 ALA A CA 1
ATOM 1111 C C . ALA A 1 138 ? 3.790 3.168 -16.429 1.00 95.12 138 ALA A C 1
ATOM 1113 O O . ALA A 1 138 ? 4.575 4.036 -16.816 1.00 95.12 138 ALA A O 1
ATOM 1114 N N . ILE A 1 139 ? 4.228 1.975 -16.005 1.00 94.94 139 ILE A N 1
ATOM 1115 C CA . ILE A 1 139 ? 5.643 1.572 -16.101 1.00 94.94 139 ILE A CA 1
ATOM 1116 C C . ILE A 1 139 ? 6.047 1.439 -17.569 1.00 94.94 139 ILE A C 1
ATOM 1118 O O . ILE A 1 139 ? 7.089 1.966 -17.964 1.00 94.94 139 ILE A O 1
ATOM 1122 N N . CYS A 1 140 ? 5.237 0.750 -18.378 1.00 93.19 140 CYS A N 1
ATOM 1123 C CA . CYS A 1 140 ? 5.500 0.576 -19.803 1.00 93.19 140 CYS A CA 1
ATOM 1124 C C . CYS A 1 140 ? 5.576 1.923 -20.527 1.00 93.19 140 CYS A C 1
ATOM 1126 O O . CYS A 1 140 ? 6.536 2.168 -21.250 1.00 93.19 140 CYS A O 1
ATOM 1128 N N . GLU A 1 141 ? 4.623 2.821 -20.293 1.00 91.44 141 GLU A N 1
ATOM 1129 C CA . GLU A 1 141 ? 4.614 4.165 -20.870 1.00 91.44 141 GLU A CA 1
ATOM 1130 C C . GLU A 1 141 ? 5.839 4.975 -20.440 1.00 91.44 141 GLU A C 1
ATOM 1132 O O . GLU A 1 141 ? 6.525 5.541 -21.291 1.00 91.44 141 GLU A O 1
ATOM 1137 N N . ALA A 1 142 ? 6.165 4.997 -19.143 1.00 90.00 142 ALA A N 1
ATOM 1138 C CA . ALA A 1 142 ? 7.336 5.713 -18.641 1.00 90.00 142 ALA A CA 1
ATOM 1139 C C . ALA A 1 142 ? 8.641 5.191 -19.263 1.00 90.00 142 ALA A C 1
ATOM 1141 O O . ALA A 1 142 ? 9.553 5.970 -19.534 1.00 90.00 142 ALA A O 1
ATOM 1142 N N . TYR A 1 143 ? 8.731 3.882 -19.506 1.00 85.88 143 TYR A N 1
ATOM 1143 C CA . TYR A 1 143 ? 9.925 3.257 -20.066 1.00 85.88 143 TYR A CA 1
ATOM 1144 C C . TYR A 1 143 ? 10.026 3.391 -21.593 1.00 85.88 143 TYR A C 1
ATOM 1146 O O . TYR A 1 143 ? 11.121 3.576 -22.122 1.00 85.88 143 TYR A O 1
ATOM 1154 N N . CYS A 1 144 ? 8.905 3.282 -22.310 1.00 83.31 144 CYS A N 1
ATOM 1155 C CA . CYS A 1 144 ? 8.859 3.273 -23.775 1.00 83.31 144 CYS A CA 1
ATOM 1156 C C . CYS A 1 144 ? 8.793 4.670 -24.398 1.00 83.31 144 CYS A C 1
ATOM 1158 O O . CYS A 1 144 ? 9.219 4.833 -25.540 1.00 83.31 144 CYS A O 1
ATOM 1160 N N . ASN A 1 145 ? 8.290 5.675 -23.677 1.00 74.88 145 ASN A N 1
ATOM 1161 C CA . ASN A 1 145 ? 8.230 7.050 -24.181 1.00 74.88 145 ASN A CA 1
AT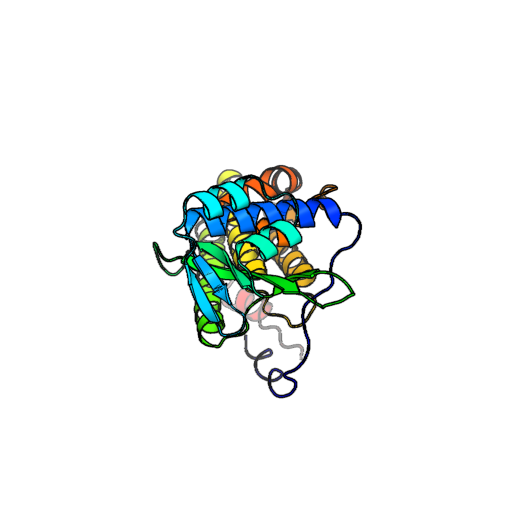OM 1162 C C . ASN A 1 145 ? 9.604 7.752 -24.189 1.00 74.88 145 ASN A C 1
ATOM 1164 O O . ASN A 1 145 ? 9.719 8.862 -24.708 1.00 74.88 145 ASN A O 1
ATOM 1168 N N . ASP A 1 146 ? 10.654 7.114 -23.659 1.00 65.25 146 ASP A N 1
ATOM 1169 C CA . ASP A 1 146 ? 12.026 7.616 -23.739 1.00 65.25 146 ASP A CA 1
ATOM 1170 C C . ASP A 1 146 ? 12.679 7.251 -25.080 1.00 65.25 146 ASP A C 1
ATOM 1172 O O . ASP A 1 146 ? 13.220 6.160 -25.269 1.00 65.25 146 ASP A O 1
ATOM 1176 N N . THR A 1 147 ? 12.662 8.189 -26.025 1.00 57.16 147 THR A N 1
ATOM 1177 C CA . THR A 1 147 ? 13.357 8.046 -27.313 1.00 57.16 147 THR A CA 1
ATOM 1178 C C . THR A 1 147 ? 14.849 8.391 -27.232 1.00 57.16 147 THR A C 1
ATOM 1180 O O . THR A 1 147 ? 15.519 8.422 -28.265 1.00 57.16 147 THR A O 1
ATOM 1183 N N . ASN A 1 148 ? 15.387 8.717 -26.048 1.00 56.16 148 ASN A N 1
ATOM 1184 C CA . ASN A 1 148 ? 16.725 9.280 -25.908 1.00 56.16 148 ASN A CA 1
ATOM 1185 C C . ASN A 1 148 ? 17.770 8.182 -25.599 1.00 56.16 148 ASN A C 1
ATOM 1187 O O . ASN A 1 148 ? 17.753 7.586 -24.520 1.00 56.16 148 ASN A O 1
ATOM 1191 N N . PRO A 1 149 ? 18.745 7.918 -26.493 1.00 50.59 149 PRO A N 1
ATOM 1192 C CA . PRO A 1 149 ? 19.683 6.795 -26.357 1.00 50.59 149 PRO A CA 1
ATOM 1193 C C . PRO A 1 149 ? 20.644 6.916 -25.163 1.00 50.59 149 PRO A C 1
ATOM 1195 O O . PRO A 1 149 ? 21.299 5.944 -24.789 1.00 50.59 149 PRO A O 1
ATOM 1198 N N . THR A 1 150 ? 20.752 8.100 -24.554 1.00 53.47 150 THR A N 1
ATOM 1199 C CA . THR A 1 150 ? 21.570 8.335 -23.358 1.00 53.47 150 THR A CA 1
ATOM 1200 C C . THR A 1 150 ? 20.802 8.240 -22.042 1.00 53.47 150 THR A C 1
ATOM 1202 O O . THR A 1 150 ? 21.478 8.269 -21.019 1.00 53.47 150 THR A O 1
ATOM 1205 N N . ARG A 1 151 ? 19.459 8.119 -22.075 1.00 60.59 151 ARG A N 1
ATOM 1206 C CA . ARG A 1 151 ? 18.511 8.223 -20.944 1.00 60.59 151 ARG A CA 1
ATOM 1207 C C . ARG A 1 151 ? 18.874 9.327 -19.950 1.00 60.59 151 ARG A C 1
ATOM 1209 O O . ARG A 1 151 ? 19.737 9.158 -19.092 1.00 60.59 151 ARG A O 1
ATOM 1216 N N . ASP A 1 152 ? 18.208 10.473 -20.060 1.00 58.25 152 ASP A N 1
ATOM 1217 C CA . ASP A 1 152 ? 18.333 11.537 -19.059 1.00 58.25 152 ASP A CA 1
ATOM 1218 C C . ASP A 1 152 ? 18.007 10.966 -17.657 1.00 58.25 152 ASP A C 1
ATOM 1220 O O . ASP A 1 152 ? 16.997 10.266 -17.513 1.00 58.25 152 ASP A O 1
ATOM 1224 N N . PRO A 1 153 ? 18.828 11.229 -16.620 1.00 60.56 153 PRO A N 1
ATOM 1225 C CA . PRO A 1 153 ? 18.505 10.902 -15.233 1.00 60.56 153 PRO A CA 1
ATOM 1226 C C . PRO A 1 153 ? 17.056 11.212 -14.821 1.00 60.56 153 PRO A C 1
ATOM 1228 O O . PRO A 1 153 ? 16.465 10.424 -14.083 1.00 60.56 153 PRO A O 1
ATOM 1231 N N . GLY A 1 154 ? 16.465 12.303 -15.330 1.00 62.06 154 GLY A N 1
ATOM 1232 C CA . GLY A 1 154 ? 15.074 12.675 -15.047 1.00 62.06 154 GLY A CA 1
ATOM 1233 C C . GLY A 1 154 ? 14.023 11.717 -15.627 1.00 62.06 154 GLY A C 1
ATOM 1234 O O . GLY A 1 154 ? 12.962 11.539 -15.034 1.00 62.06 154 GLY A O 1
ATOM 1235 N N . VAL A 1 155 ? 14.317 11.043 -16.743 1.00 64.88 155 VAL A N 1
ATOM 1236 C CA . VAL A 1 155 ? 13.408 10.057 -17.355 1.00 64.88 155 VAL A CA 1
ATOM 1237 C C . VAL A 1 155 ? 13.435 8.732 -16.593 1.00 64.88 155 VAL A C 1
ATOM 1239 O O . VAL A 1 155 ? 12.399 8.096 -16.397 1.00 64.88 155 VAL A O 1
ATOM 1242 N N . LEU A 1 156 ? 14.598 8.350 -16.056 1.00 80.06 156 LEU A N 1
ATOM 1243 C CA . LEU A 1 156 ? 14.694 7.195 -15.164 1.00 80.06 156 LEU A CA 1
ATOM 1244 C C . LEU A 1 156 ? 13.901 7.405 -13.872 1.00 80.06 156 LEU A C 1
ATOM 1246 O O . LEU A 1 156 ? 13.343 6.443 -13.356 1.00 80.06 156 LEU A O 1
ATOM 1250 N N . ASP A 1 157 ? 13.801 8.631 -13.359 1.00 88.62 157 ASP A N 1
ATOM 1251 C CA . ASP A 1 157 ? 13.005 8.909 -12.160 1.00 88.62 157 ASP A CA 1
ATOM 1252 C C . ASP A 1 157 ? 11.507 8.652 -12.375 1.00 88.62 157 ASP A C 1
ATOM 1254 O O . ASP A 1 157 ? 10.867 8.088 -11.490 1.00 88.62 157 ASP A O 1
ATOM 1258 N N . ALA A 1 158 ? 10.961 8.939 -13.562 1.00 90.38 158 ALA A N 1
ATOM 1259 C CA . ALA A 1 158 ? 9.572 8.603 -13.886 1.00 90.38 158 ALA A CA 1
ATOM 1260 C C . ALA A 1 158 ? 9.324 7.083 -13.877 1.00 90.38 158 ALA A C 1
ATOM 1262 O O . ALA A 1 158 ? 8.306 6.624 -13.354 1.00 90.38 158 ALA A O 1
ATOM 1263 N N . VAL A 1 159 ? 10.274 6.297 -14.399 1.00 93.00 159 VAL A N 1
ATOM 1264 C CA . VAL A 1 159 ? 10.224 4.825 -14.358 1.00 93.00 159 VAL A CA 1
ATOM 1265 C C . VAL A 1 159 ? 10.292 4.320 -12.916 1.00 93.00 159 VAL A C 1
ATOM 1267 O O . VAL A 1 159 ? 9.484 3.482 -12.523 1.00 93.00 159 VAL A O 1
ATOM 1270 N N . LYS A 1 160 ? 11.222 4.839 -12.102 1.00 94.81 160 LYS A N 1
ATOM 1271 C CA . LYS A 1 160 ? 11.353 4.455 -10.685 1.00 94.81 160 LYS A CA 1
ATOM 1272 C C . LYS A 1 160 ? 10.079 4.767 -9.902 1.00 94.81 160 LYS A C 1
ATOM 1274 O O . LYS A 1 160 ? 9.602 3.911 -9.158 1.00 94.81 160 LYS A O 1
ATOM 1279 N N . ASP A 1 161 ? 9.510 5.956 -10.112 1.00 95.62 161 ASP A N 1
ATOM 1280 C CA . ASP A 1 161 ? 8.259 6.367 -9.480 1.00 95.62 161 ASP A CA 1
ATOM 1281 C C . ASP A 1 161 ? 7.135 5.401 -9.878 1.00 95.62 161 ASP A C 1
ATOM 1283 O O . ASP A 1 161 ? 6.430 4.899 -9.008 1.00 95.62 161 ASP A O 1
ATOM 1287 N N . ALA A 1 162 ? 6.991 5.073 -11.168 1.00 96.69 162 ALA A N 1
ATOM 1288 C CA . ALA A 1 162 ? 5.977 4.129 -11.647 1.00 96.69 162 ALA A CA 1
ATOM 1289 C C . ALA A 1 162 ? 6.135 2.724 -11.031 1.00 96.69 162 ALA A C 1
ATOM 1291 O O . ALA A 1 162 ? 5.148 2.131 -10.591 1.00 96.69 162 ALA A O 1
ATOM 1292 N N . ILE A 1 163 ? 7.369 2.220 -10.908 1.00 97.81 163 ILE A N 1
ATOM 1293 C CA . ILE A 1 163 ? 7.654 0.938 -10.242 1.00 97.81 163 ILE A CA 1
ATOM 1294 C C . ILE A 1 163 ? 7.232 0.978 -8.766 1.00 97.81 163 ILE A C 1
ATOM 1296 O O . ILE A 1 163 ? 6.603 0.038 -8.266 1.00 97.81 163 ILE A O 1
ATOM 1300 N N . LEU A 1 164 ? 7.546 2.064 -8.054 1.00 97.94 164 LEU A N 1
ATOM 1301 C CA . LEU A 1 164 ? 7.116 2.238 -6.669 1.00 97.94 164 LEU A CA 1
ATOM 1302 C C . LEU A 1 164 ? 5.588 2.334 -6.552 1.00 97.94 164 LEU A C 1
ATOM 1304 O O . LEU A 1 164 ? 5.022 1.734 -5.643 1.00 97.94 164 LEU A O 1
ATOM 1308 N N . ARG A 1 165 ? 4.892 2.986 -7.490 1.00 97.56 165 ARG A N 1
ATOM 1309 C CA . ARG A 1 165 ? 3.416 3.012 -7.506 1.00 97.56 165 ARG A CA 1
ATOM 1310 C C . ARG A 1 165 ? 2.814 1.617 -7.683 1.00 97.56 165 ARG A C 1
ATOM 1312 O O . ARG A 1 165 ? 1.935 1.239 -6.918 1.00 97.56 165 ARG A O 1
ATOM 1319 N N . MET A 1 166 ? 3.320 0.807 -8.613 1.00 97.94 166 MET A N 1
ATOM 1320 C CA . MET A 1 166 ? 2.875 -0.590 -8.74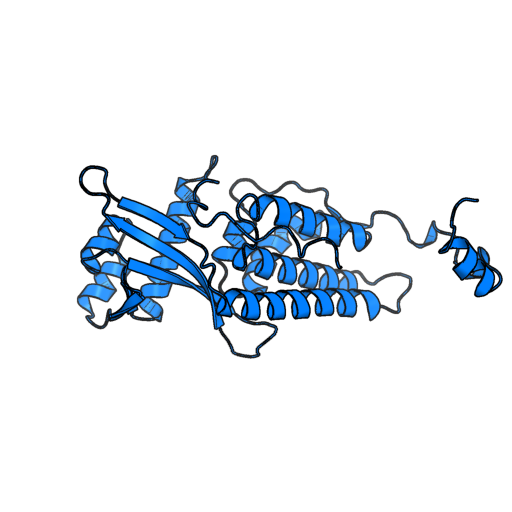7 1.00 97.94 166 MET A CA 1
ATOM 1321 C C . MET A 1 166 ? 3.132 -1.388 -7.461 1.00 97.94 166 MET A C 1
ATOM 1323 O O . MET A 1 166 ? 2.293 -2.172 -7.018 1.00 97.94 166 MET A O 1
ATOM 1327 N N . THR A 1 167 ? 4.272 -1.144 -6.816 1.00 98.12 167 THR A N 1
ATOM 1328 C CA . THR A 1 167 ? 4.633 -1.779 -5.542 1.00 98.12 167 THR A CA 1
ATOM 1329 C C . THR A 1 167 ? 3.679 -1.379 -4.408 1.00 98.12 167 THR A C 1
ATOM 1331 O O . THR A 1 167 ? 3.290 -2.224 -3.600 1.00 98.12 167 THR A O 1
ATOM 1334 N N . TYR A 1 168 ? 3.248 -0.116 -4.366 1.00 98.06 168 TYR A N 1
ATOM 1335 C CA . TYR A 1 168 ? 2.239 0.375 -3.426 1.00 98.06 168 TYR A CA 1
ATOM 1336 C C . TYR A 1 168 ? 0.915 -0.387 -3.555 1.00 98.06 168 TYR A C 1
ATOM 1338 O O . TYR A 1 168 ? 0.378 -0.867 -2.549 1.00 98.06 168 TYR A O 1
ATOM 1346 N N . TYR A 1 169 ? 0.409 -0.546 -4.782 1.00 97.69 169 TYR A N 1
ATOM 1347 C CA . TYR A 1 169 ? -0.828 -1.289 -5.020 1.00 97.69 169 TYR A CA 1
ATOM 1348 C C . TYR A 1 169 ? -0.665 -2.775 -4.727 1.00 97.69 169 TYR A C 1
ATOM 1350 O O . TYR A 1 169 ? -1.564 -3.354 -4.129 1.00 97.69 169 TYR A O 1
ATOM 1358 N N . TRP A 1 170 ? 0.492 -3.381 -5.012 1.00 96.94 170 TRP A N 1
ATOM 1359 C CA . TRP A 1 170 ? 0.772 -4.768 -4.629 1.00 96.94 170 TRP A CA 1
ATOM 1360 C C . TRP A 1 170 ? 0.661 -4.991 -3.114 1.00 96.94 170 TRP A C 1
ATOM 1362 O O . TRP A 1 170 ? 0.019 -5.947 -2.664 1.00 96.94 170 TRP A O 1
ATOM 1372 N N . TYR A 1 171 ? 1.276 -4.120 -2.309 1.00 95.81 171 TYR A N 1
ATOM 1373 C CA . TYR A 1 171 ? 1.249 -4.255 -0.850 1.00 95.81 171 TYR A CA 1
ATOM 1374 C C . TYR A 1 171 ? -0.105 -3.934 -0.241 1.00 95.81 171 TYR A C 1
ATOM 1376 O O . TYR A 1 171 ? -0.458 -4.534 0.769 1.00 95.81 171 TYR A O 1
ATOM 1384 N N . ASN A 1 172 ? -0.882 -3.046 -0.855 1.00 95.31 172 ASN A N 1
ATOM 1385 C CA . ASN A 1 172 ? -2.259 -2.850 -0.436 1.00 95.31 172 ASN A CA 1
ATOM 1386 C C . ASN A 1 172 ? -3.129 -4.037 -0.864 1.00 95.31 172 ASN A C 1
ATOM 1388 O O . ASN A 1 172 ? -3.889 -4.548 -0.048 1.00 95.31 172 ASN A O 1
ATOM 1392 N N . PHE A 1 173 ? -2.978 -4.551 -2.084 1.00 93.69 173 PHE A N 1
ATOM 1393 C CA . PHE A 1 173 ? -3.734 -5.691 -2.598 1.00 93.69 173 PHE A CA 1
ATOM 1394 C C . PHE A 1 173 ? -3.503 -6.962 -1.767 1.00 93.69 173 PHE A C 1
ATOM 1396 O O . PHE A 1 173 ? -4.471 -7.641 -1.427 1.00 93.69 173 PHE A O 1
ATOM 1403 N N . MET A 1 174 ? -2.242 -7.241 -1.404 1.00 90.88 174 MET A N 1
ATOM 1404 C CA . MET A 1 174 ? -1.757 -8.480 -0.774 1.00 90.88 174 MET A CA 1
ATOM 1405 C C . MET A 1 174 ? -2.362 -9.752 -1.402 1.00 90.88 174 MET A C 1
ATOM 1407 O O . MET A 1 174 ? -3.015 -10.531 -0.703 1.00 90.88 174 MET A O 1
ATOM 1411 N N . PRO A 1 175 ? -2.131 -10.011 -2.702 1.00 87.56 175 PRO A N 1
ATOM 1412 C CA . PRO A 1 175 ? -2.829 -11.072 -3.435 1.00 87.56 175 PRO A CA 1
ATOM 1413 C C . PRO A 1 175 ? -2.500 -12.484 -2.947 1.00 87.56 175 PRO A C 1
ATOM 1415 O O . PRO A 1 175 ? -3.271 -13.424 -3.150 1.00 87.56 175 PRO A O 1
ATOM 1418 N N . LEU A 1 176 ? -1.334 -12.666 -2.325 1.00 88.31 176 LEU A N 1
ATOM 1419 C CA . LEU A 1 176 ? -0.898 -13.974 -1.877 1.00 88.31 176 LEU A CA 1
ATOM 1420 C C . LEU A 1 176 ? -1.396 -14.255 -0.471 1.00 88.31 176 LEU A C 1
ATOM 1422 O O . LEU A 1 176 ? -1.252 -13.467 0.460 1.00 88.31 176 LEU A O 1
ATOM 1426 N N . SER A 1 177 ? -1.856 -15.488 -0.322 1.00 81.44 177 SER A N 1
ATOM 1427 C CA . SER A 1 177 ? -2.122 -16.122 0.957 1.00 81.44 177 SER A CA 1
ATOM 1428 C C . SER A 1 177 ? -0.971 -15.919 1.954 1.00 81.44 177 SER A C 1
ATOM 1430 O O . SER A 1 177 ? -1.195 -15.474 3.070 1.00 81.44 177 SER A O 1
ATOM 1432 N N . ARG A 1 178 ? 0.280 -16.197 1.567 1.00 83.06 178 ARG A N 1
ATOM 1433 C CA . ARG A 1 178 ? 1.470 -15.940 2.395 1.00 83.06 178 ARG A CA 1
ATOM 1434 C C . ARG A 1 178 ? 2.591 -15.380 1.538 1.00 83.06 178 ARG A C 1
ATOM 1436 O O . ARG A 1 178 ? 2.747 -15.787 0.393 1.00 83.06 178 ARG A O 1
ATOM 1443 N N . GLY A 1 179 ? 3.399 -14.500 2.123 1.00 87.06 179 GLY A N 1
ATOM 1444 C CA . GLY A 1 179 ? 4.614 -14.000 1.481 1.00 87.06 179 GLY A CA 1
ATOM 1445 C C . GLY A 1 179 ? 4.411 -12.830 0.518 1.00 87.06 179 GLY A C 1
ATOM 1446 O O . GLY A 1 179 ? 5.369 -12.482 -0.163 1.00 87.06 179 GLY A O 1
ATOM 1447 N N . SER A 1 180 ? 3.234 -12.187 0.486 1.00 91.19 180 SER A N 1
ATOM 1448 C CA . SER A 1 180 ? 2.994 -10.976 -0.325 1.00 91.19 180 SER A CA 1
ATOM 1449 C C . SER A 1 180 ? 4.067 -9.906 -0.108 1.00 91.19 180 SER A C 1
ATOM 1451 O O . SER A 1 180 ? 4.516 -9.310 -1.080 1.00 91.19 180 SER A O 1
ATOM 1453 N N . ALA A 1 181 ? 4.536 -9.718 1.132 1.00 90.75 181 ALA A N 1
ATOM 1454 C CA . ALA A 1 181 ? 5.612 -8.781 1.457 1.00 90.75 181 ALA A CA 1
ATOM 1455 C C . ALA A 1 181 ? 6.929 -9.119 0.727 1.00 90.75 181 ALA A C 1
ATOM 1457 O O . ALA A 1 181 ? 7.480 -8.305 -0.008 1.00 90.75 181 ALA A O 1
ATOM 1458 N N . VAL A 1 182 ? 7.409 -10.359 0.873 1.00 92.94 182 VAL A N 1
ATOM 1459 C CA . VAL A 1 182 ? 8.670 -10.808 0.259 1.00 92.94 182 VAL A CA 1
ATOM 1460 C C . VAL A 1 182 ? 8.569 -10.820 -1.264 1.00 92.94 182 VAL A C 1
ATOM 1462 O O . VAL A 1 182 ? 9.466 -10.323 -1.936 1.00 92.94 182 VAL A O 1
ATOM 1465 N N . VAL A 1 183 ? 7.477 -11.356 -1.817 1.00 95.56 183 VAL A N 1
ATOM 1466 C CA . VAL A 1 183 ? 7.281 -11.410 -3.272 1.00 95.56 183 VAL A CA 1
ATOM 1467 C C . VAL A 1 183 ? 7.151 -10.006 -3.855 1.00 95.56 183 VAL A C 1
ATOM 1469 O O . VAL A 1 183 ? 7.759 -9.735 -4.882 1.00 95.56 183 VAL A O 1
ATOM 1472 N N . GLY A 1 184 ? 6.448 -9.095 -3.177 1.00 95.56 184 GLY A N 1
ATOM 1473 C CA . GLY A 1 184 ? 6.355 -7.693 -3.592 1.00 95.56 184 GLY A CA 1
ATOM 1474 C C . GLY A 1 184 ? 7.720 -7.023 -3.667 1.00 95.56 184 GLY A C 1
ATOM 1475 O O . GLY A 1 184 ? 8.029 -6.361 -4.653 1.00 95.56 184 GLY A O 1
ATOM 1476 N N . TYR A 1 185 ? 8.583 -7.273 -2.679 1.00 95.94 185 TYR A N 1
ATOM 1477 C CA . TYR A 1 185 ? 9.942 -6.739 -2.680 1.00 95.94 185 TYR A CA 1
ATOM 1478 C C . TYR A 1 185 ? 10.810 -7.348 -3.792 1.00 95.94 185 TYR A C 1
ATOM 1480 O O . TYR A 1 185 ? 11.570 -6.638 -4.445 1.00 95.94 185 TYR A O 1
ATOM 1488 N N . VAL A 1 186 ? 10.675 -8.650 -4.061 1.00 95.56 186 VAL A N 1
ATOM 1489 C CA . VAL A 1 186 ? 11.372 -9.306 -5.180 1.00 95.56 186 VAL A CA 1
ATOM 1490 C C . VAL A 1 186 ? 10.908 -8.751 -6.528 1.00 95.56 186 VAL A C 1
ATOM 1492 O O . VAL A 1 186 ? 11.744 -8.490 -7.389 1.00 95.56 186 VAL A O 1
ATOM 1495 N N . VAL A 1 187 ? 9.602 -8.534 -6.711 1.00 95.88 187 VAL A N 1
ATOM 1496 C CA . VAL A 1 187 ? 9.044 -7.930 -7.931 1.00 95.88 187 VAL A CA 1
ATOM 1497 C C . VAL A 1 187 ? 9.551 -6.500 -8.100 1.00 95.88 187 VAL A C 1
ATOM 1499 O O . VAL A 1 187 ? 10.028 -6.169 -9.181 1.00 95.88 187 VAL A O 1
ATOM 1502 N N . LEU A 1 188 ? 9.544 -5.690 -7.035 1.00 96.88 188 LEU A N 1
ATOM 1503 C CA . LEU A 1 188 ? 10.146 -4.354 -7.017 1.00 96.88 188 LEU A CA 1
ATOM 1504 C C . LEU A 1 188 ? 11.590 -4.393 -7.546 1.00 96.88 188 LEU A C 1
ATOM 1506 O O . LEU A 1 188 ? 11.903 -3.722 -8.525 1.00 96.88 188 LEU A O 1
ATOM 1510 N N . LEU A 1 189 ? 12.461 -5.213 -6.949 1.00 95.31 189 LEU A N 1
ATOM 1511 C CA . LEU A 1 189 ? 13.860 -5.324 -7.380 1.00 95.31 189 LEU A CA 1
ATOM 1512 C C . LEU A 1 189 ? 13.992 -5.836 -8.823 1.00 95.31 189 LEU A C 1
ATOM 1514 O O . LEU A 1 189 ? 14.829 -5.344 -9.578 1.00 95.31 189 LEU A O 1
ATOM 1518 N N . GLY A 1 190 ? 13.156 -6.798 -9.218 1.00 94.44 190 GLY A N 1
ATOM 1519 C CA . GLY A 1 190 ? 13.132 -7.348 -10.571 1.00 94.44 190 GLY A CA 1
ATOM 1520 C C . GLY A 1 190 ? 12.745 -6.316 -11.630 1.00 94.44 190 GLY A C 1
ATOM 1521 O O . GLY A 1 190 ? 13.336 -6.307 -12.706 1.00 94.44 190 GLY A O 1
ATOM 1522 N N . LEU A 1 191 ? 11.809 -5.414 -11.324 1.00 95.31 191 LEU A N 1
ATOM 1523 C CA . LEU A 1 191 ? 11.412 -4.328 -12.223 1.00 95.31 191 LEU A CA 1
ATOM 1524 C C . LEU A 1 191 ? 12.523 -3.287 -12.387 1.00 95.31 191 LEU A C 1
ATOM 1526 O O . LEU A 1 191 ? 12.785 -2.849 -13.506 1.00 95.31 191 LEU A O 1
ATOM 1530 N N . PHE A 1 192 ? 13.222 -2.936 -11.303 1.00 93.25 192 PHE A N 1
ATOM 1531 C CA . PHE A 1 192 ? 14.415 -2.089 -11.393 1.00 93.25 192 PHE A CA 1
ATOM 1532 C C . PHE A 1 192 ? 15.484 -2.746 -12.275 1.00 93.25 192 PHE A C 1
ATOM 1534 O O . PHE A 1 192 ? 15.975 -2.123 -13.218 1.00 93.25 192 PHE A O 1
ATOM 1541 N N . LEU A 1 193 ? 15.768 -4.031 -12.053 1.00 90.25 193 LEU A N 1
ATOM 1542 C CA . LEU A 1 193 ? 16.737 -4.772 -12.856 1.00 90.25 193 LEU A CA 1
ATOM 1543 C C . LEU A 1 193 ? 16.331 -4.832 -14.339 1.00 90.25 193 LEU A C 1
ATOM 1545 O O . LEU A 1 193 ? 17.155 -4.567 -15.213 1.00 90.25 193 LEU A O 1
ATOM 1549 N N . ALA A 1 194 ? 15.057 -5.107 -14.634 1.00 88.69 194 ALA A N 1
ATOM 1550 C CA . ALA A 1 194 ? 14.514 -5.096 -15.995 1.00 88.69 194 ALA A CA 1
ATOM 1551 C C . ALA A 1 194 ? 14.643 -3.715 -16.662 1.00 88.69 194 ALA A C 1
ATOM 1553 O O . ALA A 1 194 ? 14.852 -3.608 -17.871 1.00 88.69 194 ALA A O 1
ATOM 1554 N N . ALA A 1 195 ? 14.600 -2.647 -15.866 1.00 87.50 195 ALA A N 1
ATOM 1555 C CA . ALA A 1 195 ? 14.840 -1.287 -16.317 1.00 87.50 195 ALA A CA 1
ATOM 1556 C C . ALA A 1 195 ? 16.338 -0.907 -16.407 1.00 87.50 195 ALA A C 1
ATOM 1558 O O . ALA A 1 195 ? 16.655 0.269 -16.606 1.00 87.50 195 ALA A O 1
ATOM 1559 N N . ASN A 1 196 ? 17.253 -1.886 -16.337 1.00 85.06 196 ASN A N 1
ATOM 1560 C CA . ASN A 1 196 ? 18.714 -1.726 -16.347 1.00 85.06 196 ASN A CA 1
ATOM 1561 C C . ASN A 1 196 ? 19.253 -0.946 -15.130 1.00 85.06 196 ASN A C 1
ATOM 1563 O O . ASN A 1 196 ? 20.252 -0.227 -15.223 1.00 85.06 196 ASN A O 1
ATOM 1567 N N . MET A 1 197 ? 18.576 -1.072 -13.988 1.00 88.25 197 MET A N 1
ATOM 1568 C CA . MET A 1 197 ? 18.905 -0.403 -12.734 1.00 88.25 197 MET A CA 1
ATOM 1569 C C . MET A 1 197 ? 19.175 -1.424 -11.621 1.00 88.25 197 MET A C 1
ATOM 1571 O O . MET A 1 197 ? 18.275 -2.119 -11.161 1.00 88.25 197 MET A O 1
ATOM 1575 N N . ASP A 1 198 ? 20.411 -1.472 -11.137 1.00 89.06 198 ASP A N 1
ATOM 1576 C CA . ASP A 1 198 ? 20.802 -2.254 -9.968 1.00 89.06 198 ASP A CA 1
ATOM 1577 C C . ASP A 1 198 ? 20.531 -1.484 -8.682 1.00 89.06 198 ASP A C 1
ATOM 1579 O O . ASP A 1 198 ? 21.004 -0.360 -8.501 1.00 89.06 198 A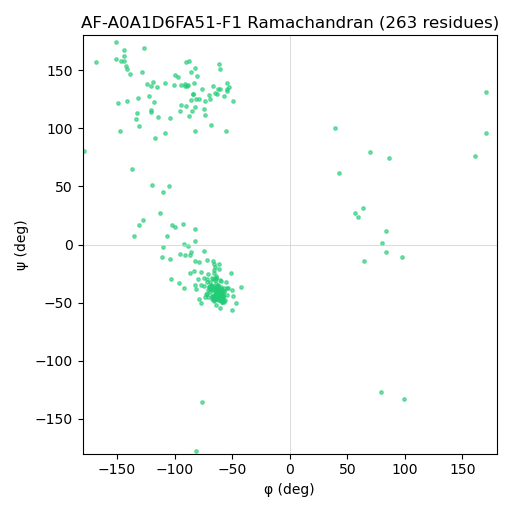SP A O 1
ATOM 1583 N N . ILE A 1 199 ? 19.846 -2.123 -7.740 1.00 90.56 199 ILE A N 1
ATOM 1584 C CA . ILE A 1 199 ? 19.689 -1.617 -6.378 1.00 90.56 199 ILE A CA 1
ATOM 1585 C C . ILE A 1 199 ? 20.775 -2.225 -5.500 1.00 90.56 199 ILE A C 1
ATOM 1587 O O . ILE A 1 199 ? 20.857 -3.442 -5.344 1.00 90.56 199 ILE A O 1
ATOM 1591 N N . THR A 1 200 ? 21.612 -1.370 -4.914 1.00 87.56 200 THR A N 1
ATOM 1592 C CA . THR A 1 200 ? 22.735 -1.811 -4.071 1.00 87.56 200 THR A CA 1
ATOM 1593 C C . THR A 1 200 ? 22.500 -1.643 -2.572 1.00 87.56 200 THR A C 1
ATOM 1595 O O . THR A 1 200 ? 23.260 -2.191 -1.773 1.00 87.56 200 THR A O 1
ATOM 1598 N N . ALA A 1 201 ? 21.465 -0.902 -2.167 1.00 86.31 201 ALA A N 1
ATOM 1599 C CA . ALA A 1 201 ? 21.148 -0.715 -0.757 1.00 86.31 201 ALA A CA 1
ATOM 1600 C C . ALA A 1 201 ? 20.352 -1.889 -0.184 1.00 86.31 201 ALA A C 1
ATOM 1602 O O . ALA A 1 201 ? 19.569 -2.551 -0.862 1.00 86.31 201 ALA A O 1
ATOM 1603 N N . SER A 1 202 ? 20.530 -2.095 1.118 1.00 90.00 202 SER A N 1
ATOM 1604 C CA . SER A 1 202 ? 19.610 -2.880 1.938 1.00 90.00 202 SER A CA 1
ATOM 1605 C C . SER A 1 202 ? 18.528 -1.973 2.522 1.00 90.00 202 SER A C 1
ATOM 1607 O O . SER A 1 202 ? 18.750 -0.771 2.684 1.00 90.00 202 SER A O 1
ATOM 1609 N N . ILE A 1 203 ? 17.380 -2.555 2.877 1.00 90.81 203 ILE A N 1
ATOM 1610 C CA . ILE A 1 203 ? 16.305 -1.834 3.570 1.00 90.81 203 ILE A CA 1
ATOM 1611 C C . ILE A 1 203 ? 16.873 -1.232 4.872 1.00 90.81 203 ILE A C 1
ATOM 1613 O O . ILE A 1 203 ? 17.486 -1.971 5.653 1.00 90.81 203 ILE A O 1
ATOM 1617 N N . PRO A 1 204 ? 16.701 0.081 5.124 1.00 91.62 204 PRO A N 1
ATOM 1618 C CA . PRO A 1 204 ? 17.220 0.717 6.328 1.00 91.62 204 PRO A CA 1
ATOM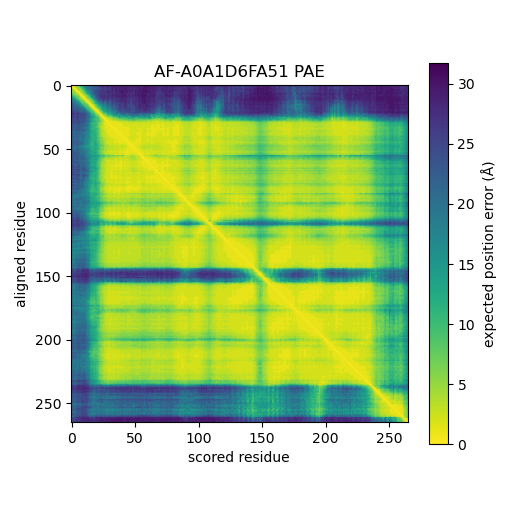 1619 C C . PRO A 1 204 ? 16.639 0.112 7.617 1.00 91.62 204 PRO A C 1
ATOM 1621 O O . PRO A 1 204 ? 15.486 -0.331 7.632 1.00 91.62 204 PRO A O 1
ATOM 1624 N N . PRO A 1 205 ? 17.386 0.134 8.737 1.00 87.56 205 PRO A N 1
ATOM 1625 C CA . PRO A 1 205 ? 16.850 -0.270 10.031 1.00 87.56 205 PRO A CA 1
ATOM 1626 C C . PRO A 1 205 ? 15.576 0.507 10.385 1.00 87.56 205 PRO A C 1
ATOM 1628 O O . PRO A 1 205 ? 15.525 1.727 10.251 1.00 87.56 205 PRO A O 1
ATOM 1631 N N . GLY A 1 206 ? 14.550 -0.204 10.854 1.00 84.12 206 GLY A N 1
ATOM 1632 C CA . GLY A 1 206 ? 13.268 0.397 11.238 1.00 84.12 206 GLY A CA 1
ATOM 1633 C C . GLY A 1 206 ? 12.289 0.626 10.082 1.00 84.12 206 GLY A C 1
ATOM 1634 O O . GLY A 1 206 ? 11.136 0.945 10.351 1.00 84.12 206 GLY A O 1
ATOM 1635 N N . VAL A 1 207 ? 12.700 0.400 8.830 1.00 87.56 207 VAL A N 1
ATOM 1636 C CA . VAL A 1 207 ? 11.820 0.458 7.654 1.00 87.56 207 VAL A CA 1
ATOM 1637 C C . VAL A 1 207 ? 11.304 -0.938 7.322 1.00 87.56 207 VAL A C 1
ATOM 1639 O O . VAL A 1 207 ? 12.052 -1.916 7.332 1.00 87.56 207 VAL A O 1
ATOM 1642 N N . GLN A 1 208 ? 10.016 -1.030 7.002 1.00 90.38 208 GLN A N 1
ATOM 1643 C CA . GLN A 1 208 ? 9.415 -2.209 6.385 1.00 90.38 208 GLN A CA 1
ATOM 1644 C C . GLN A 1 208 ? 8.555 -1.730 5.216 1.00 90.38 208 GLN A C 1
ATOM 1646 O O . GLN A 1 208 ? 7.589 -1.000 5.412 1.00 90.38 208 GLN A O 1
ATOM 1651 N N . VAL A 1 209 ? 8.966 -2.068 3.991 1.00 93.81 209 VAL A N 1
ATOM 1652 C CA . VAL A 1 209 ? 8.445 -1.450 2.756 1.00 93.81 209 VAL A CA 1
ATOM 1653 C C . VAL A 1 209 ? 6.945 -1.703 2.574 1.00 93.81 209 VAL A C 1
ATOM 1655 O O . VAL A 1 209 ? 6.218 -0.825 2.122 1.00 93.81 209 VAL A O 1
ATOM 1658 N N . ASP A 1 210 ? 6.469 -2.880 2.969 1.00 93.50 210 ASP A N 1
ATOM 1659 C CA . ASP A 1 210 ? 5.049 -3.225 2.982 1.00 93.50 210 ASP A CA 1
ATOM 1660 C C . ASP A 1 210 ? 4.249 -2.345 3.951 1.00 93.50 210 ASP A C 1
ATOM 1662 O O . ASP A 1 210 ? 3.200 -1.823 3.580 1.00 93.50 210 ASP A O 1
ATOM 1666 N N . TRP A 1 211 ? 4.762 -2.103 5.159 1.00 93.06 211 TRP A N 1
ATOM 1667 C CA . TRP A 1 211 ? 4.133 -1.189 6.114 1.00 93.06 211 TRP A CA 1
ATOM 1668 C C . TRP A 1 211 ? 4.138 0.263 5.651 1.00 93.06 211 TRP A C 1
ATOM 1670 O O . TRP A 1 211 ? 3.148 0.957 5.873 1.00 93.06 211 TRP A O 1
ATOM 1680 N N . GLU A 1 212 ? 5.203 0.725 4.988 1.00 94.88 212 GLU A N 1
ATOM 1681 C CA . GLU A 1 212 ? 5.200 2.066 4.394 1.00 94.88 212 GLU A CA 1
ATOM 1682 C C . GLU A 1 212 ? 4.070 2.206 3.370 1.00 94.88 212 GLU A C 1
ATOM 1684 O O . GLU A 1 212 ? 3.409 3.239 3.336 1.00 94.88 212 GLU A O 1
ATOM 1689 N N . ALA A 1 213 ? 3.783 1.166 2.581 1.00 95.81 213 ALA A N 1
ATOM 1690 C CA . ALA A 1 213 ? 2.674 1.189 1.630 1.00 95.81 213 ALA A CA 1
ATOM 1691 C C . ALA A 1 213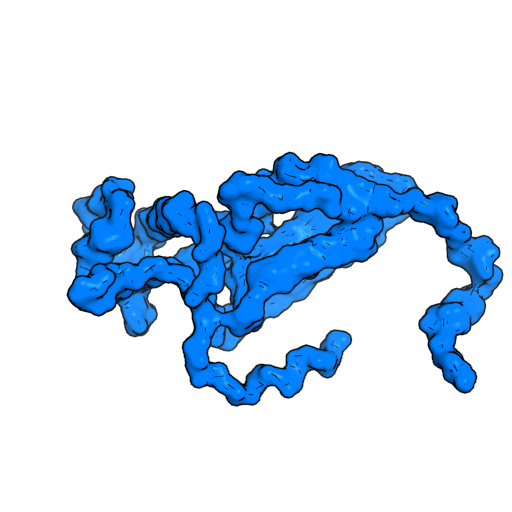 ? 1.300 1.084 2.309 1.00 95.81 213 ALA A C 1
ATOM 1693 O O . ALA A 1 213 ? 0.401 1.851 1.977 1.00 95.81 213 ALA A O 1
ATOM 1694 N N . ILE A 1 214 ? 1.128 0.168 3.268 1.00 94.88 214 ILE A N 1
ATOM 1695 C CA . ILE A 1 214 ? -0.154 -0.066 3.960 1.00 94.88 214 ILE A CA 1
ATOM 1696 C C . ILE A 1 214 ? -0.603 1.165 4.758 1.00 94.88 214 ILE A C 1
ATOM 1698 O O . ILE A 1 214 ? -1.802 1.433 4.865 1.00 94.88 214 ILE A O 1
ATOM 1702 N N . LEU A 1 215 ? 0.351 1.892 5.347 1.00 93.62 215 LEU A N 1
ATOM 1703 C CA . LEU A 1 215 ? 0.085 3.063 6.184 1.00 93.62 215 LEU A CA 1
ATOM 1704 C C . LEU A 1 215 ? 0.067 4.379 5.393 1.00 93.62 215 LEU A C 1
ATOM 1706 O O . LEU A 1 215 ? -0.331 5.403 5.950 1.00 93.62 215 LEU A O 1
ATOM 1710 N N . SER A 1 216 ? 0.466 4.362 4.118 1.00 94.94 216 SER A N 1
ATOM 1711 C CA . SER A 1 216 ? 0.389 5.530 3.238 1.00 94.94 216 SER A CA 1
ATOM 1712 C C . SER A 1 216 ? -1.008 5.656 2.617 1.00 94.94 216 SER A C 1
ATOM 1714 O O . SER A 1 216 ? -1.504 4.690 2.032 1.00 94.94 216 SER A O 1
ATOM 1716 N N . PRO A 1 217 ? -1.648 6.837 2.689 1.00 91.62 217 PRO A N 1
ATOM 1717 C CA . PRO A 1 217 ? -2.995 7.034 2.151 1.00 91.62 217 PRO A CA 1
ATOM 1718 C C . PRO A 1 217 ? -3.035 7.026 0.617 1.00 91.62 217 PRO A C 1
ATOM 1720 O O . PRO A 1 217 ? -4.069 6.715 0.028 1.00 91.62 217 PRO A O 1
ATOM 1723 N N . ASP A 1 218 ? -1.916 7.362 -0.022 1.00 94.44 218 ASP A N 1
ATOM 1724 C CA . ASP A 1 218 ? -1.785 7.497 -1.465 1.00 94.44 218 ASP A CA 1
ATOM 1725 C C . ASP A 1 218 ? -0.401 7.008 -1.939 1.00 94.44 218 ASP A C 1
ATOM 1727 O O . ASP A 1 218 ? 0.557 6.967 -1.151 1.00 94.44 218 ASP A O 1
ATOM 1731 N N . PRO A 1 219 ? -0.268 6.636 -3.224 1.00 95.50 219 PRO A N 1
ATOM 1732 C CA . PRO A 1 219 ? 0.991 6.137 -3.765 1.00 95.50 219 PRO A CA 1
ATOM 1733 C C . PRO A 1 219 ? 2.127 7.172 -3.747 1.00 95.50 219 PRO A C 1
ATOM 1735 O O . PRO A 1 219 ? 3.289 6.779 -3.690 1.00 95.50 219 PRO A O 1
ATOM 1738 N N . GLY A 1 220 ? 1.829 8.474 -3.796 1.00 95.69 220 GLY A N 1
ATOM 1739 C CA . GLY A 1 220 ? 2.830 9.542 -3.732 1.00 95.69 220 GLY A CA 1
ATOM 1740 C C . GLY A 1 220 ? 3.507 9.601 -2.366 1.00 95.69 220 GLY A C 1
ATOM 1741 O O . GLY A 1 220 ? 4.733 9.566 -2.295 1.00 95.69 220 GLY A O 1
ATOM 1742 N N . THR A 1 221 ? 2.720 9.557 -1.288 1.00 95.75 221 THR A N 1
ATOM 1743 C CA . THR A 1 221 ? 3.244 9.475 0.085 1.00 95.75 221 THR A CA 1
ATOM 1744 C C . THR A 1 221 ? 4.157 8.256 0.271 1.00 95.75 221 THR A C 1
ATOM 1746 O O . THR A 1 221 ? 5.223 8.359 0.883 1.00 95.75 221 THR A O 1
ATOM 1749 N N . PHE A 1 222 ? 3.794 7.105 -0.309 1.00 97.12 222 PHE A N 1
ATOM 1750 C CA . PHE A 1 222 ? 4.652 5.917 -0.288 1.00 97.12 222 PHE A CA 1
ATOM 1751 C C . PHE A 1 222 ? 5.962 6.120 -1.062 1.00 97.12 222 PHE A C 1
ATOM 1753 O O . PHE A 1 222 ? 7.036 5.765 -0.568 1.00 97.12 222 PHE A O 1
ATOM 1760 N N . VAL A 1 223 ? 5.887 6.699 -2.265 1.00 97.06 223 VAL A N 1
ATOM 1761 C CA . VAL A 1 223 ? 7.071 7.023 -3.074 1.00 97.06 223 VAL A CA 1
ATOM 1762 C C . VAL A 1 223 ? 8.019 7.917 -2.280 1.00 97.06 223 VAL A C 1
ATOM 1764 O O . VAL A 1 223 ? 9.200 7.593 -2.176 1.00 97.06 223 VAL A O 1
ATOM 1767 N N . ASP A 1 224 ? 7.510 8.976 -1.653 1.00 95.94 224 ASP A N 1
ATOM 1768 C CA . ASP A 1 224 ? 8.308 9.918 -0.863 1.00 95.94 224 ASP A CA 1
ATOM 1769 C C . ASP A 1 224 ? 8.960 9.270 0.369 1.00 95.94 224 ASP A C 1
ATOM 1771 O O . ASP A 1 224 ? 10.054 9.672 0.769 1.00 95.94 224 ASP A O 1
ATOM 1775 N N . ALA A 1 225 ? 8.348 8.230 0.944 1.00 95.00 225 ALA A N 1
ATOM 1776 C CA . ALA A 1 225 ? 8.924 7.469 2.053 1.00 95.00 225 ALA A CA 1
ATOM 1777 C C . ALA A 1 225 ? 10.067 6.530 1.614 1.00 95.00 225 ALA A C 1
ATOM 1779 O O . ALA A 1 225 ? 11.040 6.332 2.347 1.00 95.00 225 ALA A O 1
ATOM 1780 N N . VAL A 1 226 ? 9.974 5.938 0.418 1.00 96.06 226 VAL A N 1
ATOM 1781 C CA . VAL A 1 226 ? 10.941 4.936 -0.073 1.00 96.06 226 VAL A CA 1
ATOM 1782 C C . VAL A 1 226 ? 12.086 5.562 -0.873 1.00 96.06 226 VAL A C 1
ATOM 1784 O O . VAL A 1 226 ? 13.246 5.151 -0.759 1.00 96.06 226 VAL A O 1
ATOM 1787 N N . LYS A 1 227 ? 11.782 6.593 -1.660 1.00 95.12 227 LYS A N 1
ATOM 1788 C CA . LYS A 1 227 ? 12.715 7.304 -2.541 1.00 95.12 227 LYS A CA 1
ATOM 1789 C C . LYS A 1 227 ? 14.027 7.737 -1.865 1.00 95.12 227 LYS A C 1
ATOM 1791 O O . LYS A 1 227 ? 15.074 7.488 -2.471 1.00 95.12 227 LYS A O 1
ATOM 1796 N N . PRO A 1 228 ? 14.042 8.309 -0.640 1.00 94.62 228 PRO A N 1
ATOM 1797 C CA . PRO A 1 228 ? 15.256 8.858 -0.032 1.00 94.62 228 PRO A CA 1
ATOM 1798 C C . PRO A 1 228 ? 16.392 7.851 0.156 1.00 94.62 228 PRO A C 1
ATOM 1800 O O . PRO A 1 228 ? 17.557 8.233 0.081 1.00 94.62 228 PRO A O 1
ATOM 1803 N N . TRP A 1 229 ? 16.078 6.575 0.392 1.00 94.38 229 TRP A N 1
ATOM 1804 C CA . TRP A 1 229 ? 17.094 5.536 0.583 1.00 94.38 229 TRP A CA 1
ATOM 1805 C C . TRP A 1 229 ? 17.266 4.645 -0.651 1.00 94.38 229 TRP A C 1
ATOM 1807 O O . TRP A 1 229 ? 18.368 4.157 -0.902 1.00 94.38 229 TRP A O 1
ATOM 1817 N N . LEU A 1 230 ? 16.211 4.457 -1.451 1.00 94.62 230 LEU A N 1
ATOM 1818 C CA . LEU A 1 230 ? 16.261 3.575 -2.613 1.00 94.62 230 LEU A CA 1
ATOM 1819 C C . LEU A 1 230 ? 16.949 4.239 -3.816 1.00 94.62 230 LEU A C 1
ATOM 1821 O O . LEU A 1 230 ? 17.826 3.633 -4.435 1.00 94.62 230 LEU A O 1
ATOM 1825 N N . TYR A 1 231 ? 16.604 5.489 -4.148 1.00 93.06 231 TYR A N 1
ATOM 1826 C CA . TYR A 1 231 ? 17.056 6.118 -5.400 1.00 93.06 231 TYR A CA 1
ATOM 1827 C C . TYR A 1 231 ? 18.563 6.382 -5.416 1.00 93.06 231 TYR A C 1
ATOM 1829 O O . TYR A 1 231 ? 19.199 6.027 -6.409 1.00 93.06 231 TYR A O 1
ATOM 1837 N N . PRO A 1 232 ? 19.181 6.904 -4.335 1.00 91.56 232 PRO A N 1
ATOM 1838 C CA . PRO A 1 232 ? 20.632 7.084 -4.297 1.00 91.56 232 PRO A CA 1
ATOM 1839 C C . PRO A 1 232 ? 21.417 5.773 -4.430 1.00 91.56 232 PRO A C 1
ATOM 1841 O O . PRO A 1 232 ? 22.588 5.785 -4.797 1.00 91.56 232 PRO A O 1
ATOM 1844 N N . SER A 1 233 ? 20.784 4.634 -4.134 1.00 89.88 233 SER A N 1
ATOM 1845 C CA . SER A 1 233 ? 21.406 3.310 -4.228 1.00 89.88 233 SER A CA 1
ATOM 1846 C C . SER A 1 233 ? 21.342 2.681 -5.622 1.00 89.88 233 SER A C 1
ATOM 1848 O O . SER A 1 233 ? 21.927 1.613 -5.843 1.00 89.88 233 SER A O 1
ATOM 1850 N N . THR A 1 234 ? 20.623 3.334 -6.538 1.00 89.50 234 THR A N 1
ATOM 1851 C CA . THR A 1 234 ? 20.380 2.852 -7.893 1.00 89.50 234 THR A CA 1
ATOM 1852 C C . THR A 1 234 ? 21.604 3.101 -8.770 1.00 89.50 234 THR A C 1
ATOM 1854 O O . THR A 1 234 ? 22.065 4.235 -8.898 1.00 89.50 234 THR A O 1
ATOM 1857 N N . LYS A 1 235 ? 22.119 2.052 -9.410 1.00 85.88 235 LYS A N 1
ATOM 1858 C CA . LYS A 1 235 ? 23.216 2.119 -10.382 1.00 85.88 235 LYS A CA 1
ATOM 1859 C C . LYS A 1 235 ? 22.727 1.623 -11.730 1.00 85.88 235 LYS A C 1
ATOM 1861 O O . LYS A 1 235 ? 22.007 0.640 -11.798 1.00 85.88 235 LYS A O 1
ATOM 1866 N N . ILE A 1 236 ? 23.130 2.271 -12.814 1.00 82.25 236 ILE A N 1
ATOM 1867 C CA . ILE A 1 236 ? 22.814 1.767 -14.153 1.00 82.25 236 ILE A CA 1
ATOM 1868 C C . ILE A 1 236 ? 23.720 0.557 -14.414 1.00 82.25 236 ILE A C 1
ATOM 1870 O O . ILE A 1 236 ? 24.943 0.697 -14.405 1.00 82.25 236 ILE A O 1
ATOM 1874 N N . SER A 1 237 ? 23.110 -0.620 -14.584 1.00 66.31 237 SER A N 1
ATOM 1875 C CA . SER A 1 237 ? 23.775 -1.930 -14.478 1.00 66.31 237 SER A CA 1
ATOM 1876 C C . SER A 1 237 ? 24.825 -2.182 -15.573 1.00 66.31 237 SER A C 1
ATOM 1878 O O . SER A 1 237 ? 25.759 -2.953 -15.368 1.00 66.31 237 SER A O 1
ATOM 1880 N N . ARG A 1 238 ? 24.738 -1.475 -16.711 1.00 62.19 238 ARG A N 1
ATOM 1881 C CA . ARG A 1 238 ? 25.759 -1.356 -17.775 1.00 62.19 238 ARG A CA 1
ATOM 1882 C C . ARG A 1 238 ? 25.383 -0.239 -18.741 1.00 62.19 238 ARG A C 1
ATOM 1884 O O . ARG A 1 238 ? 24.202 0.099 -18.870 1.00 62.19 238 ARG A O 1
ATOM 1891 N N . CYS A 1 239 ? 26.362 0.315 -19.457 1.00 56.59 239 CYS A N 1
ATOM 1892 C CA . CYS A 1 239 ? 26.055 1.247 -20.531 1.00 56.59 239 CYS A CA 1
ATOM 1893 C C . CYS A 1 239 ? 25.399 0.462 -21.674 1.00 56.59 239 CYS A C 1
ATOM 1895 O O . CYS A 1 239 ? 25.990 -0.483 -22.183 1.00 56.59 239 CYS A O 1
ATOM 1897 N N . LEU A 1 240 ? 24.205 0.866 -22.123 1.00 59.00 240 LEU A N 1
ATOM 1898 C CA . LEU A 1 240 ? 23.593 0.318 -23.346 1.00 59.00 240 LEU A CA 1
ATOM 1899 C C . LEU A 1 240 ? 24.558 0.371 -24.548 1.00 59.00 240 LEU A C 1
ATOM 1901 O O . LEU A 1 240 ? 24.454 -0.448 -25.451 1.00 59.00 240 LEU A O 1
ATOM 1905 N N . LYS A 1 241 ? 25.534 1.289 -24.514 1.00 55.81 241 LYS A N 1
ATOM 1906 C CA . LYS A 1 241 ? 26.607 1.446 -25.506 1.00 55.81 241 LYS A CA 1
ATOM 1907 C C . LYS A 1 241 ? 27.577 0.262 -25.590 1.00 55.81 241 LYS A C 1
ATOM 1909 O O . LYS A 1 241 ? 28.273 0.153 -26.593 1.00 55.81 241 LYS A O 1
ATOM 1914 N N . ASP A 1 242 ? 27.643 -0.589 -24.566 1.00 65.19 242 ASP A N 1
ATOM 1915 C CA . ASP A 1 242 ? 28.496 -1.784 -24.577 1.00 65.19 242 ASP A CA 1
ATOM 1916 C C . ASP A 1 242 ? 27.863 -2.926 -25.393 1.00 65.19 242 ASP A C 1
ATOM 1918 O O . ASP A 1 242 ? 28.546 -3.884 -25.757 1.00 65.19 242 ASP A O 1
ATOM 1922 N N . TYR A 1 243 ? 26.565 -2.827 -25.708 1.00 66.81 243 TYR A N 1
ATOM 1923 C CA . TYR A 1 243 ? 25.882 -3.743 -26.615 1.00 66.81 243 TYR A CA 1
ATOM 1924 C C . TYR A 1 243 ? 25.991 -3.238 -28.056 1.00 66.81 243 TYR A C 1
ATOM 1926 O O . TYR A 1 243 ? 25.822 -2.052 -28.338 1.00 66.81 243 TYR A O 1
ATOM 1934 N N . THR A 1 244 ? 26.273 -4.149 -28.989 1.00 70.69 244 THR A N 1
ATOM 1935 C CA . THR A 1 244 ? 26.255 -3.837 -30.421 1.00 70.69 244 THR A CA 1
ATOM 1936 C C . THR A 1 244 ? 24.846 -3.421 -30.833 1.00 70.69 244 THR A C 1
ATOM 1938 O O . THR A 1 244 ? 23.881 -4.096 -30.476 1.00 70.69 244 THR A O 1
ATOM 1941 N N . ASP A 1 245 ? 24.731 -2.328 -31.593 1.00 73.88 245 ASP A N 1
ATOM 1942 C CA . ASP A 1 245 ? 23.449 -1.911 -32.162 1.00 73.88 245 ASP A CA 1
ATOM 1943 C C . ASP A 1 245 ? 22.824 -3.082 -32.937 1.00 73.88 245 ASP A C 1
ATOM 1945 O O . ASP A 1 245 ? 23.508 -3.775 -33.695 1.00 73.88 245 ASP A O 1
ATOM 1949 N N . VAL A 1 246 ? 21.522 -3.297 -32.750 1.00 77.94 246 VAL A N 1
ATOM 1950 C CA . VAL A 1 246 ? 20.747 -4.323 -33.456 1.00 77.94 246 VAL A CA 1
ATOM 1951 C C . VAL A 1 246 ? 20.923 -4.158 -34.963 1.00 77.94 246 VAL A C 1
ATOM 1953 O O . VAL A 1 246 ? 21.078 -5.157 -35.658 1.00 77.94 246 VAL A O 1
ATOM 1956 N N . SER A 1 247 ? 20.987 -2.916 -35.457 1.00 76.50 247 SER A N 1
ATOM 1957 C CA . SER A 1 247 ? 21.217 -2.634 -36.880 1.00 76.50 247 SER A CA 1
ATOM 1958 C C . SER A 1 247 ? 22.600 -3.094 -37.376 1.00 76.50 247 SER A C 1
ATOM 1960 O O . SER A 1 247 ? 22.747 -3.504 -38.527 1.00 76.50 247 SER A O 1
ATOM 1962 N N . CYS A 1 248 ? 23.605 -3.086 -36.495 1.00 78.88 248 CYS A N 1
ATOM 1963 C CA . CYS A 1 248 ? 24.958 -3.564 -36.773 1.00 78.88 248 CYS A CA 1
ATOM 1964 C C . CYS A 1 248 ? 25.078 -5.087 -36.630 1.00 78.88 248 CYS A C 1
ATOM 1966 O O . CYS A 1 248 ? 25.838 -5.713 -37.367 1.00 78.88 248 CYS A O 1
ATOM 1968 N N . ALA A 1 249 ? 24.356 -5.687 -35.681 1.00 84.12 249 ALA A N 1
ATOM 1969 C CA . ALA A 1 249 ? 24.381 -7.126 -35.428 1.00 84.12 249 ALA A CA 1
ATOM 1970 C C . ALA A 1 249 ? 23.508 -7.922 -36.417 1.00 84.12 249 ALA A C 1
ATOM 1972 O O . ALA A 1 249 ? 23.822 -9.068 -36.737 1.00 84.12 249 ALA A O 1
ATOM 1973 N N . PHE A 1 250 ? 22.432 -7.314 -36.925 1.00 86.69 250 PHE A N 1
ATOM 1974 C CA . PHE A 1 250 ? 21.434 -7.953 -37.776 1.00 86.69 250 PHE A CA 1
ATOM 1975 C C . PHE A 1 250 ? 21.119 -7.069 -38.982 1.00 86.69 250 PHE A C 1
ATOM 1977 O O . PHE A 1 250 ? 20.432 -6.055 -38.884 1.00 86.69 250 PHE A O 1
ATOM 1984 N N . SER A 1 251 ? 21.589 -7.485 -40.156 1.00 87.19 251 SER A N 1
ATOM 1985 C CA . SER A 1 251 ? 21.446 -6.713 -41.396 1.00 87.19 251 SER A CA 1
ATOM 1986 C C . SER A 1 251 ? 20.019 -6.681 -41.952 1.00 87.19 251 SER A C 1
ATOM 1988 O O . SER A 1 251 ? 19.725 -5.895 -42.851 1.00 87.19 251 SER A O 1
ATOM 1990 N N . THR A 1 252 ? 19.123 -7.541 -41.456 1.00 86.81 252 THR A N 1
ATOM 1991 C CA . THR A 1 252 ? 17.732 -7.624 -41.918 1.00 86.81 252 THR A CA 1
ATOM 1992 C C . THR A 1 252 ? 16.764 -7.863 -40.761 1.00 86.81 252 THR A C 1
ATOM 1994 O O . THR A 1 252 ? 17.086 -8.554 -39.792 1.00 86.81 252 THR A O 1
ATOM 1997 N N . THR A 1 253 ? 15.521 -7.392 -40.894 1.00 84.94 253 THR A N 1
ATOM 1998 C CA . THR A 1 253 ? 14.434 -7.721 -39.954 1.00 84.94 253 THR A CA 1
ATOM 1999 C C . THR A 1 253 ? 14.257 -9.236 -39.804 1.00 84.94 253 THR A C 1
ATOM 2001 O O . THR A 1 253 ? 14.049 -9.720 -38.697 1.00 84.94 253 THR A O 1
ATOM 2004 N N . GLY A 1 254 ? 14.421 -10.001 -40.892 1.00 84.44 254 GLY A N 1
ATOM 2005 C CA . GLY A 1 254 ? 14.373 -11.465 -40.862 1.00 84.44 254 GLY A CA 1
ATOM 2006 C C . GLY A 1 254 ? 15.449 -12.088 -39.968 1.00 84.44 254 GLY A C 1
ATOM 2007 O O . GLY A 1 254 ? 15.151 -13.032 -39.245 1.00 84.44 254 GLY A O 1
ATOM 2008 N N . SER A 1 255 ? 16.669 -11.535 -39.948 1.00 84.12 255 SER A N 1
ATOM 2009 C CA . SER A 1 255 ? 17.738 -12.008 -39.055 1.00 84.12 255 SER A CA 1
ATOM 2010 C C . SER A 1 255 ? 17.481 -11.696 -37.578 1.00 84.12 255 SER A C 1
ATOM 2012 O O . SER A 1 255 ? 17.819 -12.517 -36.730 1.00 84.12 255 SER A O 1
ATOM 2014 N N . VAL A 1 256 ? 16.810 -10.579 -37.272 1.00 87.62 256 VAL A N 1
ATOM 2015 C CA . VAL A 1 256 ? 16.347 -10.279 -35.905 1.00 87.62 256 VAL A CA 1
ATOM 2016 C C . VAL A 1 256 ? 15.278 -11.283 -35.476 1.00 87.62 256 VAL A C 1
ATOM 2018 O O . VAL A 1 256 ? 15.385 -11.863 -34.400 1.00 87.62 256 VAL A O 1
ATOM 2021 N N . VAL A 1 257 ? 14.270 -11.530 -36.325 1.00 85.44 257 VAL A N 1
ATOM 2022 C CA . VAL A 1 257 ? 13.221 -12.520 -36.032 1.00 85.44 257 VAL A CA 1
ATOM 2023 C C . VAL A 1 257 ? 13.845 -13.897 -35.832 1.00 85.44 257 VAL A C 1
ATOM 2025 O O . VAL A 1 257 ? 13.606 -14.496 -34.796 1.00 85.44 257 VAL A O 1
ATOM 2028 N N . ALA A 1 258 ? 14.711 -14.353 -36.742 1.00 84.19 258 ALA A N 1
ATOM 2029 C CA . ALA A 1 258 ? 15.379 -15.651 -36.639 1.00 84.19 258 ALA A CA 1
ATOM 2030 C C . ALA A 1 258 ? 16.176 -15.819 -35.332 1.00 84.19 258 ALA A C 1
ATOM 2032 O O . ALA A 1 258 ? 16.127 -16.887 -34.726 1.00 84.19 258 ALA A O 1
ATOM 2033 N N . ALA A 1 259 ? 16.871 -14.769 -34.881 1.00 83.25 259 ALA A N 1
ATOM 2034 C CA . ALA A 1 259 ? 17.604 -14.781 -33.617 1.00 83.25 259 ALA A CA 1
ATOM 2035 C C . ALA A 1 259 ? 16.684 -14.839 -32.385 1.00 83.25 259 ALA A C 1
ATOM 2037 O O . ALA A 1 259 ? 17.033 -15.473 -31.396 1.00 83.25 259 ALA A O 1
ATOM 2038 N N . LEU A 1 260 ? 15.511 -14.198 -32.438 1.00 84.62 260 LEU A N 1
ATOM 2039 C CA . LEU A 1 260 ? 14.528 -14.198 -31.346 1.00 84.62 260 LEU A CA 1
ATOM 2040 C C . LEU A 1 260 ? 13.624 -15.438 -31.342 1.00 84.62 260 LEU A C 1
ATOM 2042 O O . LEU A 1 260 ? 13.051 -15.777 -30.310 1.00 84.62 260 LEU A O 1
ATOM 2046 N N . THR A 1 261 ? 13.467 -16.102 -32.487 1.00 84.38 261 THR A N 1
ATOM 2047 C CA . THR A 1 261 ? 12.596 -17.271 -32.657 1.00 84.38 261 THR A CA 1
ATOM 2048 C C . THR A 1 261 ? 13.354 -18.589 -32.609 1.00 84.38 261 THR A C 1
ATOM 2050 O O . THR A 1 261 ? 12.803 -19.582 -33.074 1.00 84.38 261 THR A O 1
ATOM 2053 N N . SER A 1 262 ? 14.601 -18.625 -32.126 1.00 62.41 262 SER A N 1
ATOM 2054 C CA . SER A 1 262 ? 15.409 -19.848 -32.098 1.00 62.41 262 SER A CA 1
ATOM 2055 C C . SER A 1 262 ? 14.675 -20.978 -31.361 1.00 62.41 262 SER A C 1
ATOM 2057 O O . SER A 1 262 ? 14.670 -21.043 -30.133 1.00 62.41 262 SER A O 1
ATOM 2059 N N . VAL A 1 263 ? 14.032 -21.852 -32.136 1.00 56.56 263 VAL A N 1
ATOM 2060 C CA . VAL A 1 263 ? 13.667 -23.209 -31.748 1.00 56.56 263 VAL A CA 1
ATOM 2061 C C . VAL A 1 263 ? 14.937 -24.008 -31.994 1.00 56.56 263 VAL A C 1
ATOM 2063 O O . VAL A 1 263 ? 15.433 -24.010 -33.124 1.00 56.56 263 VAL A O 1
ATOM 2066 N N . ASP A 1 264 ? 15.505 -24.604 -30.947 1.00 55.34 264 ASP A N 1
ATOM 2067 C CA . ASP A 1 264 ? 16.607 -25.549 -31.128 1.00 55.34 264 ASP A CA 1
ATOM 2068 C C . ASP A 1 264 ? 16.167 -26.649 -32.118 1.00 55.34 264 ASP A C 1
ATOM 2070 O O . ASP A 1 264 ? 15.006 -27.075 -32.059 1.00 55.34 264 ASP A O 1
ATOM 2074 N N . PRO A 1 265 ? 17.035 -27.078 -33.053 1.00 55.81 265 PRO A N 1
ATOM 2075 C CA . PRO A 1 265 ? 16.737 -28.195 -33.944 1.00 55.81 265 PRO A CA 1
ATOM 2076 C C . PRO A 1 265 ? 16.549 -29.523 -33.197 1.00 55.81 265 PRO A C 1
ATOM 2078 O O . PRO A 1 265 ? 17.227 -29.743 -32.166 1.00 55.81 265 PRO A O 1
#